Protein AF-A0A064CJU1-F1 (afdb_monomer)

pLDDT: mean 76.01, std 27.15, range [25.81, 98.88]

Secondary structure (DSSP, 8-state):
--------PPPP------------------------------------------------------------------------------PPPPPPPPPPPPHHHHHHHHHHHHHHHHHHHHHHHHHHHHHHHHHHHHHHHHTT-PPPPP-EEE-GGGGGS-----SS-HHHHHHHHHHHHHHS-PPPHHHHHHHHHHSBPSS-TTSBS---TTSS----HHHHHHHHHHHH-EEEEEE---GGGHHHHHHHHHHHHHHT-EEEEEE-HHHHHHHHHHT---SSPPSS--EEEEEEEEETTTTEEEEE-TTSTT-TTEEEEHHHHHHHHGGGTT-EEEEEEHHHHHHHH--

Structure (mmCIF, N/CA/C/O backbone):
data_AF-A0A064CJU1-F1
#
_entry.id   AF-A0A064CJU1-F1
#
loop_
_atom_site.group_PDB
_atom_site.id
_atom_site.type_symbol
_atom_site.label_atom_id
_atom_site.label_alt_id
_atom_site.label_comp_id
_atom_site.label_asym_id
_atom_site.label_entity_id
_atom_site.label_seq_id
_atom_site.pdbx_PDB_ins_code
_atom_site.Cartn_x
_atom_site.Cartn_y
_atom_site.Cartn_z
_atom_site.occupancy
_atom_site.B_iso_or_equiv
_atom_site.auth_seq_id
_atom_site.auth_comp_id
_atom_site.auth_asym_id
_atom_site.auth_atom_id
_atom_site.pdbx_PDB_model_num
ATOM 1 N N . MET A 1 1 ? -39.290 26.335 61.544 1.00 42.12 1 MET A N 1
ATOM 2 C CA . MET A 1 1 ? -39.897 26.321 60.198 1.00 42.12 1 MET A CA 1
ATOM 3 C C . MET A 1 1 ? -39.646 27.673 59.553 1.00 42.12 1 MET A C 1
ATOM 5 O O . MET A 1 1 ? -40.197 28.658 60.017 1.00 42.12 1 MET A O 1
ATOM 9 N N . ALA A 1 2 ? -38.750 27.718 58.570 1.00 34.41 2 ALA A N 1
ATOM 10 C CA . ALA A 1 2 ? -38.480 28.846 57.679 1.00 34.41 2 ALA A CA 1
ATOM 11 C C . ALA A 1 2 ? -37.725 28.303 56.449 1.00 34.41 2 ALA A C 1
ATOM 13 O O . ALA A 1 2 ? -37.188 27.199 56.491 1.00 34.41 2 ALA A O 1
ATOM 14 N N . ALA A 1 3 ? -37.782 29.057 55.359 1.00 38.78 3 ALA A N 1
ATOM 15 C CA . ALA A 1 3 ? -37.794 28.605 53.975 1.00 38.78 3 ALA A CA 1
ATOM 16 C C . ALA A 1 3 ? -36.432 28.356 53.280 1.00 38.78 3 ALA A C 1
ATOM 18 O O . ALA A 1 3 ? -35.370 28.689 53.794 1.00 38.78 3 ALA A O 1
ATOM 19 N N . ALA A 1 4 ? -36.579 27.907 52.022 1.00 38.16 4 ALA A N 1
ATOM 20 C CA . ALA A 1 4 ? -35.798 28.236 50.819 1.00 38.16 4 ALA A CA 1
ATOM 21 C C . ALA A 1 4 ? -34.682 27.280 50.353 1.00 38.16 4 ALA A C 1
ATOM 23 O O . ALA A 1 4 ? -33.703 27.043 51.052 1.00 38.16 4 ALA A O 1
ATOM 24 N N . ARG A 1 5 ? -34.806 26.852 49.082 1.00 35.69 5 ARG A N 1
ATOM 25 C CA . ARG A 1 5 ? -33.773 26.874 48.016 1.00 35.69 5 ARG A CA 1
ATOM 26 C C . ARG A 1 5 ? -34.448 26.540 46.671 1.00 35.69 5 ARG A C 1
ATOM 28 O O . ARG A 1 5 ? -35.077 25.501 46.550 1.00 35.69 5 ARG A O 1
ATOM 35 N N . VAL A 1 6 ? -34.675 27.551 45.829 1.00 39.34 6 VAL A N 1
ATOM 36 C CA . VAL A 1 6 ? -33.860 28.007 44.675 1.00 39.34 6 VAL A CA 1
ATOM 37 C C . VAL A 1 6 ? -34.010 27.100 43.446 1.00 39.34 6 VAL A C 1
ATOM 39 O O . VAL A 1 6 ? -33.527 25.976 43.399 1.00 39.34 6 VAL A O 1
ATOM 42 N N . VAL A 1 7 ? -34.707 27.673 42.463 1.00 39.81 7 VAL A N 1
ATOM 43 C CA . VAL A 1 7 ? -35.003 27.196 41.109 1.00 39.81 7 VAL A CA 1
ATOM 44 C C . VAL A 1 7 ? -33.812 27.498 40.195 1.00 39.81 7 VAL A C 1
ATOM 46 O O . VAL A 1 7 ? -33.308 28.619 40.207 1.00 39.81 7 VAL A O 1
ATOM 49 N N . GLY A 1 8 ? -33.390 26.524 39.385 1.00 36.88 8 GLY A N 1
ATOM 50 C CA . GLY A 1 8 ? -32.429 26.704 38.293 1.00 36.88 8 GLY A CA 1
ATOM 51 C C . GLY A 1 8 ? -33.087 26.391 36.950 1.00 36.88 8 GLY A C 1
ATOM 52 O O . GLY A 1 8 ? -33.511 25.262 36.719 1.00 36.88 8 GLY A O 1
ATOM 53 N N . GLN A 1 9 ? -33.203 27.410 36.097 1.00 34.28 9 GLN A N 1
ATOM 54 C CA . GLN A 1 9 ? -33.734 27.346 34.734 1.00 34.28 9 GLN A CA 1
ATOM 55 C C . GLN A 1 9 ? -32.812 26.531 33.812 1.00 34.28 9 GLN A C 1
ATOM 57 O O . GLN A 1 9 ? -31.608 26.775 33.768 1.00 34.28 9 GLN A O 1
ATOM 62 N N . LEU A 1 10 ? -33.389 25.624 33.021 1.00 36.16 10 LEU A N 1
ATOM 63 C CA . LEU A 1 10 ? -32.740 25.019 31.857 1.00 36.16 10 LEU A CA 1
ATOM 64 C C . LEU A 1 10 ? -33.207 25.758 30.601 1.00 36.16 10 LEU A C 1
ATOM 66 O O . LEU A 1 10 ? -34.399 25.797 30.298 1.00 36.16 10 LEU A O 1
ATOM 70 N N . GLY A 1 11 ? -32.251 26.373 29.904 1.00 32.28 11 GLY A N 1
ATOM 71 C CA . GLY A 1 11 ? -32.459 27.033 28.622 1.00 32.28 11 GLY A CA 1
ATOM 72 C C . GLY A 1 11 ? -32.736 26.021 27.512 1.00 32.28 11 GLY A C 1
ATOM 73 O O . GLY A 1 11 ? -31.986 25.069 27.307 1.00 32.28 11 GLY A O 1
ATOM 74 N N . THR A 1 12 ? -33.825 26.251 26.792 1.00 35.62 12 THR A N 1
ATOM 75 C CA . THR A 1 12 ? -34.213 25.583 25.553 1.00 35.62 12 THR A CA 1
ATOM 76 C C . THR A 1 12 ? -33.331 26.060 24.395 1.00 35.62 12 THR A C 1
ATOM 78 O O . THR A 1 12 ? -33.352 27.235 24.037 1.00 35.62 12 THR A O 1
ATOM 81 N N . LEU A 1 13 ? -32.587 25.144 23.768 1.00 34.88 13 LEU A N 1
ATOM 82 C CA . LEU A 1 13 ? -31.958 25.354 22.460 1.00 34.88 13 LEU A CA 1
ATOM 83 C C . LEU A 1 13 ? -32.728 24.542 21.415 1.00 34.88 13 LEU A C 1
ATOM 85 O O . LEU A 1 13 ? -32.715 23.313 21.423 1.00 34.88 13 LEU A O 1
ATOM 89 N N . ALA A 1 14 ? -33.439 25.255 20.542 1.00 32.53 14 ALA A N 1
ATOM 90 C CA . ALA A 1 14 ? -34.160 24.705 19.406 1.00 32.53 14 ALA A CA 1
ATOM 91 C C . ALA A 1 14 ? -33.189 24.432 18.245 1.00 32.53 14 ALA A C 1
ATOM 93 O O . ALA A 1 14 ? -32.515 25.346 17.775 1.00 32.53 14 ALA A O 1
ATOM 94 N N . PHE A 1 15 ? -33.148 23.192 17.752 1.00 32.31 15 PHE A N 1
ATOM 95 C CA . PHE A 1 15 ? -32.537 22.859 16.464 1.00 32.31 15 PHE A CA 1
ATOM 96 C C . PHE A 1 15 ? -33.632 22.801 15.395 1.00 32.31 15 PHE A C 1
ATOM 98 O O . PHE A 1 15 ? -34.511 21.942 15.433 1.00 32.31 15 PHE A O 1
ATOM 105 N N . GLY A 1 16 ? -33.586 23.743 14.452 1.00 32.31 16 GLY A N 1
ATOM 106 C CA . GLY A 1 16 ? -34.436 23.750 13.266 1.00 32.31 16 GLY A CA 1
ATOM 107 C C . GLY A 1 16 ? -33.994 22.675 12.274 1.00 32.31 16 GLY A C 1
ATOM 108 O O . GLY A 1 16 ? -32.859 22.682 11.802 1.00 32.31 16 GLY A O 1
ATOM 109 N N . VAL A 1 17 ? -34.902 21.756 11.952 1.00 34.59 17 VAL A N 1
ATOM 110 C CA . VAL A 1 17 ? -34.744 20.768 10.881 1.00 34.59 17 VAL A CA 1
ATOM 111 C C . VAL A 1 17 ? -35.183 21.421 9.570 1.00 34.59 17 VAL A C 1
ATOM 113 O O . VAL A 1 17 ? -36.373 21.599 9.324 1.00 34.59 17 VAL A O 1
ATOM 116 N N . GLY A 1 18 ? -34.219 21.803 8.733 1.00 28.33 18 GLY A N 1
ATOM 117 C CA . GLY A 1 18 ? -34.464 22.232 7.357 1.00 28.33 18 GLY A CA 1
ATOM 118 C C . GLY A 1 18 ? -34.428 21.034 6.413 1.00 28.33 18 GLY A C 1
ATOM 119 O O . GLY A 1 18 ? -33.353 20.564 6.049 1.00 28.33 18 GLY A O 1
ATOM 120 N N . VAL A 1 19 ? -35.602 20.536 6.025 1.00 37.38 19 VAL A N 1
ATOM 121 C CA . VAL A 1 19 ? -35.766 19.537 4.961 1.00 37.38 19 VAL A CA 1
ATOM 122 C C . VAL A 1 19 ? -35.696 20.262 3.615 1.00 37.38 19 VAL A C 1
ATOM 124 O O . VAL A 1 19 ? -36.599 21.018 3.269 1.00 37.38 19 VAL A O 1
ATOM 127 N N . GLY A 1 20 ? -34.614 20.047 2.866 1.00 30.47 20 GLY A N 1
ATOM 128 C CA . GLY A 1 20 ? -34.431 20.545 1.502 1.00 30.47 20 GLY A CA 1
ATOM 129 C C . GLY A 1 20 ? -34.531 19.407 0.493 1.00 30.47 20 GLY A C 1
ATOM 130 O O . GLY A 1 20 ? -33.559 18.705 0.237 1.00 30.47 20 GLY A O 1
ATOM 131 N N . PHE A 1 21 ? -35.731 19.228 -0.042 1.00 29.61 21 PHE A N 1
ATOM 132 C CA . PHE A 1 21 ? -36.094 18.333 -1.135 1.00 29.61 21 PHE A CA 1
ATOM 133 C C . PHE A 1 21 ? -35.768 19.019 -2.471 1.00 29.61 21 PHE A C 1
ATOM 135 O O . PHE A 1 21 ? -36.258 20.121 -2.699 1.00 29.61 21 PHE A O 1
ATOM 142 N N . LEU A 1 22 ? -34.992 18.394 -3.362 1.00 32.44 22 LEU A N 1
ATOM 143 C CA . LEU A 1 22 ? -34.945 18.775 -4.780 1.00 32.44 22 LEU A CA 1
ATOM 144 C C . LEU A 1 22 ? -34.811 17.531 -5.665 1.00 32.44 22 LEU A C 1
ATOM 146 O O . LEU A 1 22 ? -33.924 16.697 -5.492 1.00 32.44 22 LEU A O 1
ATOM 150 N N . ILE A 1 23 ? -35.764 17.429 -6.587 1.00 32.88 23 ILE A N 1
ATOM 151 C CA . ILE A 1 23 ? -36.012 16.346 -7.532 1.00 32.88 23 ILE A CA 1
ATOM 152 C C . ILE A 1 23 ? -35.451 16.727 -8.913 1.00 32.88 23 ILE A C 1
ATOM 154 O O . ILE A 1 23 ? -35.765 17.790 -9.432 1.00 32.88 23 ILE A O 1
ATOM 158 N N . ALA A 1 24 ? -34.694 15.777 -9.470 1.00 30.78 24 ALA A N 1
ATOM 159 C CA . ALA A 1 24 ? -34.648 15.277 -10.853 1.00 30.78 24 ALA A CA 1
ATOM 160 C C . ALA A 1 24 ? -34.174 16.098 -12.078 1.00 30.78 24 ALA A C 1
ATOM 162 O O . ALA A 1 24 ? -34.498 17.259 -12.284 1.00 30.78 24 ALA A O 1
ATOM 163 N N . MET A 1 25 ? -33.589 15.279 -12.975 1.00 32.22 25 MET A N 1
ATOM 164 C CA . MET A 1 25 ? -33.695 15.240 -14.445 1.00 32.22 25 MET A CA 1
ATOM 165 C C . MET A 1 25 ? -32.836 16.183 -15.298 1.00 32.22 25 MET A C 1
ATOM 167 O O . MET A 1 25 ? -32.867 17.396 -15.149 1.00 32.22 25 MET A O 1
ATOM 171 N N . GLY A 1 26 ? -32.178 15.595 -16.310 1.00 29.12 26 GLY A N 1
ATOM 172 C CA . GLY A 1 26 ? -31.779 16.325 -17.519 1.00 29.12 26 GLY A CA 1
ATOM 173 C C . GLY A 1 26 ? -30.631 15.719 -18.326 1.00 29.12 26 GLY A C 1
ATOM 174 O O . GLY A 1 26 ? -29.477 15.846 -17.952 1.00 29.12 26 GLY A O 1
ATOM 175 N N . CYS A 1 27 ? -30.979 15.085 -19.441 1.00 31.64 27 CYS A N 1
ATOM 176 C CA . CYS A 1 27 ? -30.170 14.431 -20.471 1.00 31.64 27 CYS A CA 1
ATOM 177 C C . CYS A 1 27 ? -29.006 15.232 -21.105 1.00 31.64 27 CYS A C 1
ATOM 179 O O . CYS A 1 27 ? -29.126 16.429 -21.324 1.00 31.64 27 CYS A O 1
ATOM 181 N N . GLY A 1 28 ? -28.000 14.485 -21.589 1.00 30.05 28 GLY A N 1
ATOM 182 C CA . GLY A 1 28 ? -27.560 14.498 -22.997 1.00 30.05 28 GLY A CA 1
ATOM 183 C C . GLY A 1 28 ? -26.628 15.617 -23.482 1.00 30.05 28 GLY A C 1
ATOM 184 O O . GLY A 1 28 ? -26.984 16.787 -23.475 1.00 30.05 28 GLY A O 1
ATOM 185 N N . GLY A 1 29 ? -25.479 15.230 -24.049 1.00 31.50 29 GLY A N 1
ATOM 186 C CA . GLY A 1 29 ? -24.673 16.122 -24.886 1.00 31.50 29 GLY A CA 1
ATOM 187 C C . GLY A 1 29 ? -23.241 15.647 -25.102 1.00 31.50 29 GLY A C 1
ATOM 188 O O . GLY A 1 29 ? -22.340 16.037 -24.371 1.00 31.50 29 GLY A O 1
ATOM 189 N N . ALA A 1 30 ? -23.034 14.818 -26.124 1.00 33.59 30 ALA A N 1
ATOM 190 C CA . ALA A 1 30 ? -21.721 14.576 -26.708 1.00 33.59 30 ALA A CA 1
ATOM 191 C C . ALA A 1 30 ? -21.273 15.809 -27.510 1.00 33.59 30 ALA A C 1
ATOM 193 O O . ALA A 1 30 ? -22.053 16.326 -28.308 1.00 33.59 30 ALA A O 1
ATOM 194 N N . VAL A 1 31 ? -20.012 16.218 -27.365 1.00 40.03 31 VAL A N 1
ATOM 195 C CA . VAL A 1 31 ? -19.291 17.018 -28.365 1.00 40.03 31 VAL A CA 1
ATOM 196 C C . VAL A 1 31 ? -17.852 16.518 -28.463 1.00 40.03 31 VAL A C 1
ATOM 198 O O . VAL A 1 31 ? -17.138 16.404 -27.471 1.00 40.03 31 VAL A O 1
ATOM 201 N N . ALA A 1 32 ? -17.470 16.168 -29.685 1.00 32.91 32 ALA A N 1
ATOM 202 C CA . ALA A 1 32 ? -16.115 15.855 -30.108 1.00 32.91 32 ALA A CA 1
ATOM 203 C C . ALA A 1 32 ? -15.450 17.100 -30.731 1.00 32.91 32 ALA A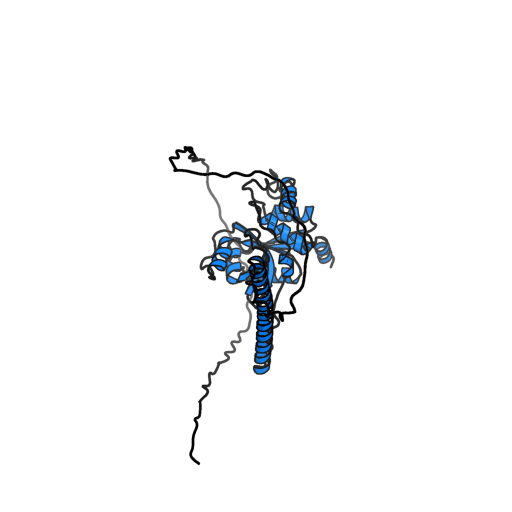 C 1
ATOM 205 O O . ALA A 1 32 ? -16.130 18.087 -31.012 1.00 32.91 32 ALA A O 1
ATOM 206 N N . SER A 1 33 ? -14.158 16.955 -31.063 1.00 36.88 33 SER A N 1
ATOM 207 C CA . SER A 1 33 ? -13.277 17.851 -31.849 1.00 36.88 33 SER A CA 1
ATOM 208 C C . SER A 1 33 ? -12.592 18.969 -31.040 1.00 36.88 33 SER A C 1
ATOM 210 O O . SER A 1 33 ? -13.213 19.578 -30.184 1.00 36.88 33 SER A O 1
ATOM 212 N N . ALA A 1 34 ? -11.313 19.312 -31.220 1.00 33.47 34 ALA A N 1
ATOM 213 C CA . ALA A 1 34 ? -10.225 18.792 -32.048 1.00 33.47 34 ALA A CA 1
ATOM 214 C C . ALA A 1 34 ? -8.879 19.292 -31.474 1.00 33.47 34 ALA A C 1
ATOM 216 O O . ALA A 1 34 ? -8.823 20.333 -30.823 1.00 33.47 34 ALA A O 1
ATOM 217 N N . SER A 1 35 ? -7.798 18.566 -31.770 1.00 36.53 35 SER A N 1
ATOM 218 C CA . SER A 1 35 ? -6.417 19.074 -31.742 1.00 36.53 35 SER A CA 1
ATOM 219 C C . SER A 1 35 ? -6.139 19.881 -33.022 1.00 36.53 35 SER A C 1
ATOM 221 O O . SER A 1 35 ? -6.801 19.652 -34.039 1.00 36.53 35 SER A O 1
ATOM 223 N N . PRO A 1 36 ? -5.194 20.831 -32.991 1.00 50.03 36 PRO A N 1
ATOM 224 C CA . PRO A 1 36 ? -3.883 20.608 -33.625 1.00 50.03 36 PRO A CA 1
ATOM 225 C C . PRO A 1 36 ? -2.749 21.172 -32.735 1.00 50.03 36 PRO A C 1
ATOM 227 O O . PRO A 1 36 ? -2.993 22.024 -31.892 1.00 50.03 36 PRO A O 1
ATOM 230 N N . GLY A 1 37 ? -1.476 20.790 -32.792 1.00 32.00 37 GLY A N 1
ATOM 231 C CA . GLY A 1 37 ? -0.684 20.091 -33.792 1.00 32.00 37 GLY A CA 1
ATOM 232 C C . GLY A 1 37 ? 0.645 20.853 -33.925 1.00 32.00 37 GLY A C 1
ATOM 233 O O . GLY A 1 37 ? 0.603 22.010 -34.319 1.00 32.00 37 GLY A O 1
ATOM 234 N N . GLY A 1 38 ? 1.785 20.204 -33.626 1.00 32.38 38 GLY A N 1
ATOM 235 C CA . GLY A 1 38 ? 3.156 20.611 -34.015 1.00 32.38 38 GLY A CA 1
ATOM 236 C C . GLY A 1 38 ? 3.728 21.874 -33.338 1.00 32.38 38 GLY A C 1
ATOM 237 O O . GLY A 1 38 ? 2.992 22.765 -32.960 1.00 32.38 38 GLY A O 1
ATOM 238 N N . THR A 1 39 ? 5.031 22.069 -33.130 1.00 36.41 39 THR A N 1
ATOM 239 C CA . THR A 1 39 ? 6.253 21.428 -33.638 1.00 36.41 39 THR A CA 1
ATOM 240 C C . THR A 1 39 ? 7.453 21.921 -32.812 1.00 36.41 39 THR A C 1
ATOM 242 O O . THR A 1 39 ? 7.476 23.092 -32.444 1.00 36.41 39 THR A O 1
ATOM 245 N N . GLY A 1 40 ? 8.502 21.098 -32.686 1.00 29.58 40 GLY A N 1
ATOM 246 C CA . GLY A 1 40 ? 9.878 21.583 -32.876 1.00 29.58 40 GLY A CA 1
ATOM 247 C C . GLY A 1 40 ? 10.854 21.510 -31.693 1.00 29.58 40 GLY A C 1
ATOM 248 O O . GLY A 1 40 ? 10.814 22.375 -30.834 1.00 29.58 40 GLY A O 1
ATOM 249 N N . HIS A 1 41 ? 11.774 20.531 -31.784 1.00 38.53 41 HIS A N 1
ATOM 250 C CA . HIS A 1 41 ? 13.252 20.637 -31.668 1.00 38.53 41 HIS A CA 1
ATOM 251 C C . HIS A 1 41 ? 13.886 21.219 -30.382 1.00 38.53 41 HIS A C 1
ATOM 253 O O . HIS A 1 41 ? 13.417 22.203 -29.844 1.00 38.53 41 HIS A O 1
ATOM 259 N N . SER A 1 42 ? 15.048 20.810 -29.865 1.00 35.09 42 SER A N 1
ATOM 260 C CA . SER A 1 42 ? 16.024 19.728 -30.068 1.00 35.09 42 SER A CA 1
ATOM 261 C C . SER A 1 42 ? 17.094 19.908 -28.967 1.00 35.09 42 SER A C 1
ATOM 263 O O . SER A 1 42 ? 17.451 21.039 -28.674 1.00 35.09 42 SER A O 1
ATOM 265 N N . ALA A 1 43 ? 17.629 18.793 -28.459 1.00 30.30 43 ALA A N 1
ATOM 266 C CA . ALA A 1 43 ? 19.029 18.516 -28.078 1.00 30.30 43 ALA A CA 1
ATOM 267 C C . ALA A 1 43 ? 19.864 19.410 -27.112 1.00 30.30 43 ALA A C 1
ATOM 269 O O . ALA A 1 43 ? 19.896 20.630 -27.193 1.00 30.30 43 ALA A O 1
ATOM 270 N N . ALA A 1 44 ? 20.730 18.680 -26.382 1.00 31.69 44 ALA A N 1
ATOM 271 C CA . ALA A 1 44 ? 21.954 19.070 -25.656 1.00 31.69 44 ALA A CA 1
ATOM 272 C C . ALA A 1 44 ? 21.754 19.738 -24.276 1.00 31.69 44 ALA A C 1
ATOM 274 O O . ALA A 1 44 ? 20.894 20.582 -24.105 1.00 31.69 44 ALA A O 1
ATOM 275 N N . GLY A 1 45 ? 22.509 19.422 -23.223 1.00 27.95 45 GLY A N 1
ATOM 276 C CA . GLY A 1 45 ? 23.691 18.581 -23.077 1.00 27.95 45 GLY A CA 1
ATOM 277 C C . GLY A 1 45 ? 24.127 18.518 -21.603 1.00 27.95 45 GLY A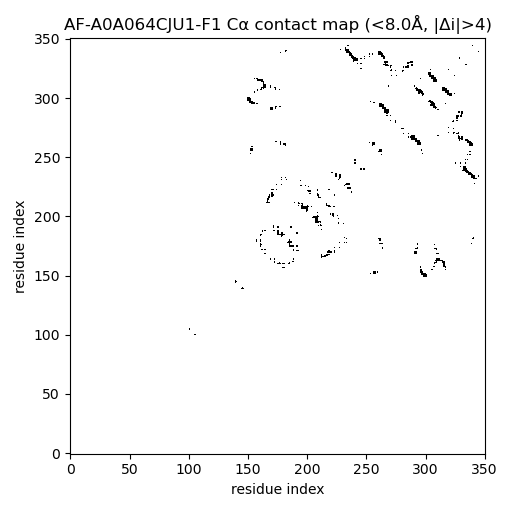 C 1
ATOM 278 O O . GLY A 1 45 ? 23.618 19.243 -20.752 1.00 27.95 45 GLY A O 1
ATOM 279 N N . SER A 1 46 ? 25.052 17.604 -21.330 1.00 34.22 46 SER A N 1
ATOM 280 C CA . SER A 1 46 ? 25.669 17.275 -20.042 1.00 34.22 46 SER A CA 1
ATOM 281 C C . SER A 1 46 ? 26.323 18.437 -19.281 1.00 34.22 46 SER A C 1
ATOM 283 O O . SER A 1 46 ? 26.982 19.271 -19.892 1.00 34.22 46 SER A O 1
ATOM 285 N N . ALA A 1 47 ? 26.298 18.356 -17.945 1.00 33.69 47 ALA A N 1
ATOM 286 C CA . ALA A 1 47 ? 27.403 18.668 -17.014 1.00 33.69 47 ALA A CA 1
ATOM 287 C C . ALA A 1 47 ? 26.936 18.252 -15.601 1.00 33.69 47 ALA A C 1
ATOM 289 O O . ALA A 1 47 ? 25.990 18.818 -15.074 1.00 33.69 47 ALA A O 1
ATOM 290 N N . ASN A 1 48 ? 27.360 17.130 -15.017 1.00 33.06 48 ASN A N 1
ATOM 291 C CA . ASN A 1 48 ? 28.643 16.877 -14.353 1.00 33.06 48 ASN A CA 1
ATOM 292 C C . ASN A 1 48 ? 29.201 18.076 -13.566 1.00 33.06 48 ASN A C 1
ATOM 294 O O . ASN A 1 48 ? 29.750 19.009 -14.144 1.00 33.06 48 ASN A O 1
ATOM 298 N N . SER A 1 49 ? 29.121 18.012 -12.236 1.00 33.09 49 SER A N 1
ATOM 299 C CA . SER A 1 49 ? 29.966 18.782 -11.316 1.00 33.09 49 SER A CA 1
ATOM 300 C C . SER A 1 49 ? 30.129 18.003 -10.013 1.00 33.09 49 SER A C 1
ATOM 302 O O . SER A 1 49 ? 29.373 18.130 -9.058 1.00 33.09 49 SER A O 1
ATOM 304 N N . SER A 1 50 ? 31.137 17.143 -10.034 1.00 33.59 50 SER A N 1
ATOM 305 C CA . SER A 1 50 ? 31.855 16.599 -8.890 1.00 33.59 50 SER A CA 1
ATOM 306 C C . SER A 1 50 ? 32.618 17.702 -8.152 1.00 33.59 50 SER A C 1
ATOM 308 O O . SER A 1 50 ? 33.344 18.454 -8.800 1.00 33.59 50 SER A O 1
ATOM 310 N N . HIS A 1 51 ? 32.584 17.714 -6.818 1.00 32.84 51 HIS A N 1
ATOM 311 C CA . HIS A 1 51 ? 33.698 18.229 -6.017 1.00 32.84 51 HIS A CA 1
ATOM 312 C C . HIS A 1 51 ? 33.947 17.363 -4.770 1.00 32.84 51 HIS A C 1
ATOM 314 O O . HIS A 1 51 ? 33.034 16.688 -4.298 1.00 32.84 51 HIS A O 1
ATOM 320 N N . PRO A 1 52 ? 35.209 17.299 -4.306 1.00 38.50 52 PRO A N 1
ATOM 321 C CA . PRO A 1 52 ? 35.784 16.099 -3.719 1.00 38.50 52 PRO A CA 1
ATOM 322 C C . PRO A 1 52 ? 35.924 16.158 -2.194 1.00 38.50 52 PRO A C 1
ATOM 324 O O . PRO A 1 52 ? 36.022 17.222 -1.586 1.00 38.50 52 PRO A O 1
ATOM 327 N N . ALA A 1 53 ? 36.030 14.970 -1.602 1.00 35.56 53 ALA A N 1
ATOM 328 C CA . ALA A 1 53 ? 36.549 14.740 -0.261 1.00 35.56 53 ALA A CA 1
ATOM 329 C C . ALA A 1 53 ? 38.078 14.894 -0.217 1.00 35.56 53 ALA A C 1
ATOM 331 O O . ALA A 1 53 ? 38.761 14.525 -1.176 1.00 35.56 53 ALA A O 1
ATOM 332 N N . SER A 1 54 ? 38.623 15.343 0.921 1.00 34.50 54 SER A N 1
ATOM 333 C CA . SER A 1 54 ? 39.997 15.032 1.351 1.00 34.50 54 SER A CA 1
ATOM 334 C C . SER A 1 54 ? 40.291 15.445 2.809 1.00 34.50 54 SER A C 1
ATOM 336 O O . SER A 1 54 ? 39.524 16.218 3.378 1.00 34.50 54 SER A O 1
ATOM 338 N N . PRO A 1 55 ? 41.341 14.874 3.443 1.00 51.59 55 PRO A N 1
ATOM 339 C CA . PRO A 1 55 ? 41.241 14.234 4.760 1.00 51.59 55 PRO A CA 1
ATOM 340 C C . PRO A 1 55 ? 42.266 14.760 5.794 1.00 51.59 55 PRO A C 1
ATOM 342 O O . PRO A 1 55 ? 43.063 15.645 5.502 1.00 51.59 55 PRO A O 1
ATOM 345 N N . GLY A 1 56 ? 42.334 14.128 6.974 1.00 28.48 56 GLY A N 1
ATOM 346 C CA . GLY A 1 56 ? 43.523 14.165 7.849 1.00 28.48 56 GLY A CA 1
ATOM 347 C C . GLY A 1 56 ? 43.170 14.065 9.334 1.00 28.48 56 GLY A C 1
ATOM 348 O O . GLY A 1 56 ? 42.627 14.996 9.903 1.00 28.48 56 GLY A O 1
ATOM 349 N N . ARG A 1 57 ? 43.260 12.874 9.935 1.00 31.48 57 ARG A N 1
ATOM 350 C CA . ARG A 1 57 ? 44.422 12.309 10.658 1.00 31.48 57 ARG A CA 1
ATOM 351 C C . ARG A 1 57 ? 44.661 12.888 12.061 1.00 31.48 57 ARG A C 1
ATOM 353 O O . ARG A 1 57 ? 45.020 14.041 12.248 1.00 31.48 57 ARG A O 1
ATOM 360 N N . SER A 1 58 ? 44.532 11.966 13.007 1.00 36.25 58 SER A N 1
ATOM 361 C CA . SER A 1 58 ? 44.907 11.970 14.416 1.00 36.25 58 SER A CA 1
ATOM 362 C C . SER A 1 58 ? 46.360 12.380 14.677 1.00 36.25 58 SER A C 1
ATOM 364 O O . SER A 1 58 ? 47.234 11.995 13.908 1.00 36.25 58 SER A O 1
ATOM 366 N N . HIS A 1 59 ? 46.631 12.996 15.834 1.00 32.22 59 HIS A N 1
ATOM 367 C CA . HIS A 1 59 ? 47.777 12.635 16.676 1.00 32.22 59 HIS A CA 1
ATOM 368 C C . HIS A 1 59 ? 47.588 13.076 18.137 1.00 32.22 59 HIS A C 1
ATOM 370 O O . HIS A 1 59 ? 47.087 14.150 18.449 1.00 32.22 59 HIS A O 1
ATOM 376 N N . VAL A 1 60 ? 48.004 12.161 19.005 1.00 31.47 60 VAL A N 1
ATOM 377 C CA . VAL A 1 60 ? 48.065 12.166 20.469 1.00 31.47 60 VAL A CA 1
ATOM 378 C C . VAL A 1 60 ? 49.177 13.089 20.982 1.00 31.47 60 VAL A C 1
ATOM 380 O O . VAL A 1 60 ? 50.239 13.128 20.370 1.00 31.47 60 VAL A O 1
ATOM 383 N N . THR A 1 61 ? 49.006 13.712 22.156 1.00 29.20 61 THR A N 1
ATOM 384 C CA . THR A 1 61 ? 50.052 13.799 23.202 1.00 29.20 61 THR A CA 1
ATOM 385 C C . THR A 1 61 ? 49.407 13.985 24.580 1.00 29.20 61 THR A C 1
ATOM 387 O O . THR A 1 61 ? 48.612 14.890 24.806 1.00 29.20 61 THR A O 1
ATOM 390 N N . VAL A 1 62 ? 49.772 13.068 25.475 1.00 32.91 62 VAL A N 1
ATOM 391 C CA . VAL A 1 62 ? 49.494 12.985 26.915 1.00 32.91 62 VAL A CA 1
ATOM 392 C C . VAL A 1 62 ? 50.605 13.704 27.686 1.00 32.91 62 VAL A C 1
ATOM 394 O O . VAL A 1 62 ? 51.755 13.616 27.273 1.00 32.91 62 VAL A O 1
ATOM 397 N N . LEU A 1 63 ? 50.290 14.314 28.833 1.00 25.81 63 LEU A N 1
ATOM 398 C CA . LEU A 1 63 ? 51.182 14.516 29.993 1.00 25.81 63 LEU A CA 1
ATOM 399 C C . LEU A 1 63 ? 50.298 15.015 31.160 1.00 25.81 63 LEU A C 1
ATOM 401 O O . LEU A 1 63 ? 49.435 15.849 30.931 1.00 25.81 63 LEU A O 1
ATOM 405 N N . ASN A 1 64 ? 50.424 14.653 32.433 1.00 29.59 64 ASN A N 1
ATOM 406 C CA . ASN A 1 64 ? 51.082 13.568 33.147 1.00 29.59 64 ASN A CA 1
ATOM 407 C C . ASN A 1 64 ? 50.490 13.593 34.575 1.00 29.59 64 ASN A C 1
ATOM 409 O O . ASN A 1 64 ? 50.198 14.656 35.118 1.00 29.59 64 ASN A O 1
ATOM 413 N N . THR A 1 65 ? 50.346 12.414 35.172 1.00 39.31 65 THR A N 1
ATOM 414 C CA . THR A 1 65 ? 50.031 12.129 36.588 1.00 39.31 65 THR A CA 1
ATOM 415 C C . THR A 1 65 ? 51.065 12.681 37.586 1.00 39.31 65 THR A C 1
ATOM 417 O O . THR A 1 65 ? 52.175 13.034 37.185 1.00 39.31 65 THR A O 1
ATOM 420 N N . PRO A 1 66 ? 50.784 12.610 38.903 1.00 38.12 66 PRO A N 1
ATOM 421 C CA . PRO A 1 66 ? 51.434 11.554 39.713 1.00 38.12 66 PRO A CA 1
ATOM 422 C C . PRO A 1 66 ? 50.417 10.737 40.559 1.00 38.12 66 PRO A C 1
ATOM 424 O O . PRO A 1 66 ? 49.483 11.319 41.095 1.00 38.12 66 PRO A O 1
ATOM 427 N N . LYS A 1 67 ? 50.433 9.385 40.589 1.00 30.39 67 LYS A N 1
ATOM 428 C CA . LYS A 1 67 ? 51.443 8.438 41.156 1.00 30.39 67 LYS A CA 1
ATOM 429 C C . LYS A 1 67 ? 51.192 8.221 42.672 1.00 30.39 67 LYS A C 1
ATOM 431 O O . LYS A 1 67 ? 51.116 9.215 43.375 1.00 30.39 67 LYS A O 1
ATOM 436 N N . THR A 1 68 ? 51.065 7.032 43.291 1.00 28.72 68 THR A N 1
ATOM 437 C CA . THR A 1 68 ? 51.158 5.568 42.981 1.00 28.72 68 THR A CA 1
ATOM 438 C C . THR A 1 68 ? 50.587 4.802 44.204 1.00 28.72 68 THR A C 1
ATOM 440 O O . THR A 1 68 ? 50.629 5.362 45.294 1.00 28.72 68 THR A O 1
ATOM 443 N N . ALA A 1 69 ? 49.912 3.643 44.084 1.00 30.48 69 ALA A N 1
ATOM 444 C CA . ALA A 1 69 ? 50.411 2.236 44.037 1.00 30.48 69 ALA A CA 1
ATOM 445 C C . ALA A 1 69 ? 51.194 1.786 45.303 1.00 30.48 69 ALA A C 1
ATOM 447 O O . ALA A 1 69 ? 51.907 2.597 45.872 1.00 30.48 69 ALA A O 1
ATOM 448 N N . ALA A 1 70 ? 51.171 0.545 45.810 1.00 30.06 70 ALA A N 1
ATOM 449 C CA . ALA A 1 70 ? 50.787 -0.786 45.311 1.00 30.06 70 ALA A CA 1
ATOM 450 C C . ALA A 1 70 ? 50.553 -1.716 46.543 1.00 30.06 70 ALA A C 1
ATOM 452 O O . ALA A 1 70 ? 51.139 -1.478 47.593 1.00 30.06 70 ALA A O 1
ATOM 453 N N . ALA A 1 71 ? 49.558 -2.610 46.564 1.00 32.19 71 ALA A N 1
ATOM 454 C CA . ALA A 1 71 ? 49.609 -4.053 46.251 1.00 32.19 71 ALA A CA 1
ATOM 455 C C . ALA A 1 71 ? 50.684 -4.901 46.969 1.00 32.19 71 ALA A C 1
ATOM 457 O O . ALA A 1 71 ? 51.870 -4.710 46.727 1.00 32.19 71 ALA A O 1
ATOM 458 N N . GLN A 1 72 ? 50.249 -5.942 47.699 1.00 29.80 72 GLN A N 1
ATOM 459 C CA . GLN A 1 72 ? 50.918 -7.254 47.714 1.00 29.80 72 GLN A CA 1
ATOM 460 C C . GLN A 1 72 ? 50.014 -8.368 48.284 1.00 29.80 72 GLN A C 1
ATOM 462 O O . GLN A 1 72 ? 49.494 -8.268 49.392 1.00 29.80 72 GLN A O 1
ATOM 467 N N . GLN A 1 73 ? 49.841 -9.438 47.502 1.00 32.09 73 GLN A N 1
ATOM 468 C CA . GLN A 1 73 ? 49.461 -10.780 47.961 1.00 32.09 73 GLN A CA 1
ATOM 469 C C . GLN A 1 73 ? 50.716 -11.522 48.450 1.00 32.09 73 GLN A C 1
ATOM 471 O O . GLN A 1 73 ? 51.769 -11.312 47.855 1.00 32.09 73 GLN A O 1
ATOM 476 N N . THR A 1 74 ? 50.573 -12.420 49.439 1.00 28.34 74 THR A N 1
ATOM 477 C CA . THR A 1 74 ? 50.946 -13.864 49.397 1.00 28.34 74 THR A CA 1
ATOM 478 C C . THR A 1 74 ? 50.817 -14.521 50.787 1.00 28.34 74 THR A C 1
ATOM 480 O O . THR A 1 74 ? 51.330 -13.975 51.755 1.00 28.34 74 THR A O 1
ATOM 483 N N . SER A 1 75 ? 50.121 -15.672 50.832 1.00 28.19 75 SER A N 1
ATOM 484 C CA . SER A 1 75 ? 50.410 -16.973 51.501 1.00 28.19 75 SER A CA 1
ATOM 485 C C . SER A 1 75 ? 51.208 -16.987 52.829 1.00 28.19 75 SER A C 1
ATOM 487 O O . SER A 1 75 ? 52.235 -16.340 52.920 1.00 28.19 75 SER A O 1
ATOM 489 N N . SER A 1 76 ? 50.969 -17.793 53.875 1.00 29.66 76 SER A N 1
ATOM 490 C CA . SER A 1 76 ? 50.177 -19.012 54.128 1.00 29.66 76 SER A CA 1
ATOM 491 C C . SER A 1 76 ? 50.477 -19.505 55.573 1.00 29.66 76 SER A C 1
ATOM 493 O O . SER A 1 76 ? 51.453 -19.054 56.163 1.00 29.66 76 SER A O 1
ATOM 495 N N . ILE A 1 77 ? 49.740 -20.531 56.039 1.00 28.61 77 ILE A N 1
ATOM 496 C CA . ILE A 1 77 ? 50.073 -21.521 57.104 1.00 28.61 77 ILE A CA 1
ATOM 497 C C . ILE A 1 77 ? 49.468 -21.305 58.514 1.00 28.61 77 ILE A C 1
ATOM 499 O O . ILE A 1 77 ? 49.896 -20.466 59.291 1.00 28.61 77 ILE A O 1
ATOM 503 N N . SER A 1 78 ? 48.511 -22.200 58.810 1.00 29.52 78 SER A N 1
ATOM 504 C CA . SER A 1 78 ? 48.348 -23.058 60.002 1.00 29.52 78 SER A CA 1
ATOM 505 C C . SER A 1 78 ? 48.533 -22.470 61.407 1.00 29.52 78 SER A C 1
ATOM 507 O O . SER A 1 78 ? 49.636 -22.124 61.811 1.00 29.52 78 SER A O 1
ATOM 509 N N . THR A 1 79 ? 47.483 -22.542 62.228 1.00 30.36 79 THR A N 1
ATOM 510 C CA . THR A 1 79 ? 47.386 -23.496 63.358 1.00 30.36 79 THR A CA 1
ATOM 511 C C . THR A 1 79 ? 46.094 -23.253 64.144 1.00 30.36 79 THR A C 1
ATOM 513 O O . THR A 1 79 ? 45.739 -22.127 64.478 1.00 30.36 79 THR A O 1
ATOM 516 N N . VAL A 1 80 ? 45.378 -24.337 64.433 1.00 37.44 80 VAL A N 1
ATOM 517 C CA . VAL A 1 80 ? 44.306 -24.385 65.436 1.00 37.44 80 VAL A CA 1
ATOM 518 C C . VAL A 1 80 ? 44.956 -24.642 66.797 1.00 37.44 80 VAL A C 1
ATOM 520 O O . VAL A 1 80 ? 45.858 -25.480 66.860 1.00 37.44 80 VAL A O 1
ATOM 523 N N . PRO A 1 81 ? 44.448 -24.061 67.894 1.00 36.03 81 PRO A N 1
ATOM 524 C CA . PRO A 1 81 ? 44.524 -24.712 69.185 1.00 36.03 81 PRO A CA 1
ATOM 525 C C . PRO A 1 81 ? 43.137 -25.146 69.668 1.00 36.03 81 PRO A C 1
ATOM 527 O O . PRO A 1 81 ? 42.180 -24.380 69.765 1.00 36.03 81 PRO A O 1
ATOM 530 N N . THR A 1 82 ? 43.084 -26.433 69.972 1.00 35.69 82 THR A N 1
ATOM 531 C CA . THR A 1 82 ? 42.124 -27.151 70.805 1.00 35.69 82 THR A CA 1
ATOM 532 C C . THR A 1 82 ? 42.069 -26.543 72.211 1.00 35.69 82 THR A C 1
ATOM 534 O O . THR A 1 82 ? 43.131 -26.295 72.782 1.00 35.69 82 THR A O 1
ATOM 537 N N . SER A 1 83 ? 40.876 -26.385 72.807 1.00 33.34 83 SER A N 1
ATOM 538 C CA . SER A 1 83 ? 40.496 -26.946 74.130 1.00 33.34 83 SER A CA 1
ATOM 539 C C . SER A 1 83 ? 39.212 -26.333 74.720 1.00 33.34 83 SER A C 1
ATOM 541 O O . SER A 1 83 ? 39.018 -25.124 74.721 1.00 33.34 83 SER A O 1
ATOM 543 N N . ALA A 1 84 ? 38.381 -27.248 75.228 1.00 30.38 84 ALA A N 1
ATOM 544 C CA . ALA A 1 84 ? 37.241 -27.185 76.157 1.00 30.38 84 ALA A CA 1
ATOM 545 C C . ALA A 1 84 ? 37.258 -26.029 77.202 1.00 30.38 84 ALA A C 1
ATOM 547 O O . ALA A 1 84 ? 38.325 -25.552 77.557 1.00 30.38 84 ALA A O 1
ATOM 548 N N . SER A 1 85 ? 36.170 -25.563 77.839 1.00 30.72 85 SER A N 1
ATOM 549 C CA . SER A 1 85 ? 34.928 -26.225 78.266 1.00 30.72 85 SER A CA 1
ATOM 550 C C . SER A 1 85 ? 33.955 -25.209 78.926 1.00 30.72 85 SER A C 1
ATOM 552 O O . SER A 1 85 ? 34.407 -24.212 79.477 1.00 30.72 85 SER A O 1
ATOM 554 N N . MET A 1 86 ? 32.663 -25.573 78.993 1.00 32.72 86 MET A N 1
ATOM 555 C CA . MET A 1 86 ? 31.650 -25.232 80.028 1.00 32.72 86 MET A CA 1
ATOM 556 C C . MET A 1 86 ? 30.903 -23.869 80.007 1.00 32.72 86 MET A C 1
ATOM 558 O O . MET A 1 86 ? 31.325 -22.868 80.569 1.00 32.72 86 MET A O 1
ATOM 562 N N . THR A 1 87 ? 29.702 -23.935 79.416 1.00 38.44 87 THR A N 1
ATOM 563 C CA . THR A 1 87 ? 28.364 -23.563 79.942 1.00 38.44 87 THR A CA 1
ATOM 564 C C . THR A 1 87 ? 28.154 -22.247 80.715 1.00 38.44 87 THR A C 1
ATOM 566 O O . THR A 1 87 ? 28.479 -22.149 81.895 1.00 38.44 87 THR A O 1
ATOM 569 N N . LEU A 1 88 ? 27.372 -21.326 80.129 1.00 31.25 88 LEU A N 1
ATOM 570 C CA . LEU A 1 88 ? 26.428 -20.490 80.884 1.00 31.25 88 LEU A CA 1
ATOM 571 C C . LEU A 1 88 ? 25.135 -20.253 80.084 1.00 31.25 88 LEU A C 1
ATOM 573 O O . LEU A 1 88 ? 25.129 -20.228 78.857 1.00 31.25 88 LEU A O 1
ATOM 577 N N . ALA A 1 89 ? 24.037 -20.176 80.825 1.00 32.78 89 ALA A N 1
ATOM 578 C CA . ALA A 1 89 ? 22.666 -20.405 80.402 1.00 32.78 89 ALA A CA 1
ATOM 579 C C . ALA A 1 89 ? 22.072 -19.399 79.393 1.00 32.78 89 ALA A C 1
ATOM 581 O O . ALA A 1 89 ? 22.450 -18.234 79.315 1.00 32.78 89 ALA A O 1
ATOM 582 N N . THR A 1 90 ? 21.064 -19.906 78.679 1.00 44.62 90 THR A N 1
ATOM 583 C CA . THR A 1 90 ? 20.051 -19.248 77.835 1.00 44.62 90 THR A CA 1
ATOM 584 C C . THR A 1 90 ? 19.813 -17.755 78.088 1.00 44.62 90 THR A C 1
ATOM 586 O O . THR A 1 90 ? 19.152 -17.378 79.056 1.00 44.62 90 THR A O 1
ATOM 589 N N . ALA A 1 91 ? 20.206 -16.927 77.116 1.00 38.44 91 ALA A N 1
ATOM 590 C CA . ALA A 1 91 ? 19.603 -15.621 76.873 1.00 38.44 91 ALA A CA 1
ATOM 591 C C . ALA A 1 91 ? 18.555 -15.757 75.755 1.00 38.44 91 ALA A C 1
ATOM 593 O O . ALA A 1 91 ? 18.848 -16.269 74.674 1.00 38.44 91 ALA A O 1
ATOM 594 N N . LYS A 1 92 ? 17.318 -15.324 76.031 1.00 42.62 92 LYS A N 1
ATOM 595 C CA . LYS A 1 92 ? 16.244 -15.173 75.036 1.00 42.62 92 LYS A CA 1
ATOM 596 C C . LYS A 1 92 ? 16.756 -14.337 73.860 1.00 42.62 92 LYS A C 1
ATOM 598 O O . LYS A 1 92 ? 17.272 -13.243 74.075 1.00 42.62 92 LYS A O 1
ATOM 603 N N . SER A 1 93 ? 16.582 -14.837 72.640 1.00 45.28 93 SER A N 1
ATOM 604 C CA . SER A 1 93 ? 16.879 -14.099 71.415 1.00 45.28 93 SER A CA 1
ATOM 605 C C . SER A 1 93 ? 16.030 -12.828 71.333 1.00 45.28 93 SER A C 1
ATOM 607 O O . SER A 1 93 ? 14.799 -12.867 71.33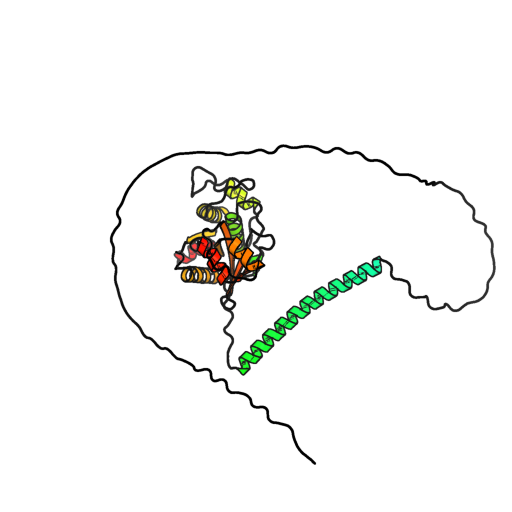9 1.00 45.28 93 SER A O 1
ATOM 609 N N . THR A 1 94 ? 16.706 -11.687 71.255 1.00 51.50 94 THR A N 1
ATOM 610 C CA . THR A 1 94 ? 16.136 -10.407 70.825 1.00 51.50 94 THR A CA 1
ATOM 611 C C . THR A 1 94 ? 15.646 -10.542 69.375 1.00 51.50 94 THR A C 1
ATOM 613 O O . THR A 1 94 ? 16.324 -11.213 68.590 1.00 51.50 94 THR A O 1
ATOM 616 N N . PRO A 1 95 ? 14.511 -9.933 68.971 1.00 52.81 95 PRO A N 1
ATOM 617 C CA . PRO A 1 95 ? 14.109 -9.908 67.568 1.00 52.81 95 PRO A CA 1
ATOM 618 C C . PRO A 1 95 ? 15.231 -9.308 66.717 1.00 52.81 95 PRO A C 1
ATOM 620 O O . PRO A 1 95 ? 15.777 -8.260 67.066 1.00 52.81 95 PRO A O 1
ATOM 623 N N . ALA A 1 96 ? 15.592 -9.990 65.630 1.00 56.06 96 ALA A N 1
ATOM 624 C CA . ALA A 1 96 ? 16.568 -9.487 64.674 1.00 56.06 96 ALA A CA 1
ATOM 625 C C . ALA A 1 96 ? 16.122 -8.108 64.163 1.00 56.06 96 ALA A C 1
ATOM 627 O O . ALA A 1 96 ? 14.961 -7.925 63.790 1.00 56.06 96 ALA A O 1
ATOM 628 N N . ALA A 1 97 ? 17.041 -7.139 64.171 1.00 58.84 97 ALA A N 1
ATOM 629 C CA . ALA A 1 97 ? 16.810 -5.848 63.538 1.00 58.84 97 ALA A CA 1
ATOM 630 C C . ALA A 1 97 ? 16.486 -6.067 62.045 1.00 58.84 97 ALA A C 1
ATOM 632 O O . ALA A 1 97 ? 17.085 -6.962 61.441 1.00 58.84 97 ALA A O 1
ATOM 633 N N . PRO A 1 98 ? 15.567 -5.285 61.445 1.00 68.00 98 PRO A N 1
ATOM 634 C CA . PRO A 1 98 ? 15.260 -5.398 60.022 1.00 68.00 98 PRO A CA 1
ATOM 635 C C . PRO A 1 98 ? 16.551 -5.308 59.207 1.00 68.00 98 PRO A C 1
ATOM 637 O O . PRO A 1 98 ? 17.335 -4.373 59.400 1.00 68.00 98 PRO A O 1
ATOM 640 N N . HIS A 1 99 ? 16.803 -6.284 58.331 1.00 77.81 99 HIS A N 1
ATOM 641 C CA . HIS A 1 99 ? 17.964 -6.210 57.452 1.00 77.81 99 HIS A CA 1
ATOM 642 C C . HIS A 1 99 ? 17.754 -5.076 56.449 1.00 77.81 99 HIS A C 1
ATOM 644 O O . HIS A 1 99 ? 16.643 -4.858 55.962 1.00 77.81 99 HIS A O 1
ATOM 650 N N . LEU A 1 100 ? 18.818 -4.325 56.155 1.00 72.06 100 LEU A N 1
ATOM 651 C CA . LEU A 1 100 ? 18.770 -3.379 55.047 1.00 72.06 100 LEU A CA 1
ATOM 652 C C . LEU A 1 100 ? 18.695 -4.187 53.742 1.00 72.06 100 LEU A C 1
ATOM 654 O O . LEU A 1 100 ? 19.506 -5.102 53.570 1.00 72.06 100 LEU A O 1
ATOM 658 N N . PRO A 1 101 ? 17.757 -3.866 52.834 1.00 78.06 101 PRO A N 1
ATOM 659 C CA . PRO A 1 101 ? 17.629 -4.585 51.580 1.00 78.06 101 PRO A CA 1
ATOM 660 C C . PRO A 1 101 ? 18.906 -4.436 50.754 1.00 78.06 101 PRO A C 1
ATOM 662 O O . PRO A 1 101 ? 19.478 -3.351 50.616 1.00 78.06 101 PRO A O 1
ATOM 665 N N . THR A 1 102 ? 19.361 -5.553 50.208 1.00 89.94 102 THR A N 1
ATOM 666 C CA . THR A 1 102 ? 20.487 -5.616 49.283 1.00 89.94 102 THR A CA 1
ATOM 667 C C . THR A 1 102 ? 20.150 -4.886 47.977 1.00 89.94 102 THR A C 1
ATOM 669 O O . THR A 1 102 ? 18.978 -4.793 47.599 1.00 89.94 102 THR A O 1
ATOM 672 N N . PRO A 1 103 ? 21.154 -4.410 47.217 1.00 84.12 103 PRO A N 1
ATOM 673 C CA . PRO A 1 103 ? 20.917 -3.786 45.914 1.00 84.12 103 PRO A CA 1
ATOM 674 C C . PRO A 1 103 ? 20.083 -4.651 44.952 1.00 84.12 103 PRO A C 1
ATOM 676 O O . PRO A 1 103 ? 19.276 -4.121 44.195 1.00 84.12 103 PRO A O 1
ATOM 679 N N . VAL A 1 104 ? 20.220 -5.981 45.023 1.00 86.06 104 VAL A N 1
ATOM 680 C CA . VAL A 1 104 ? 19.447 -6.933 44.207 1.00 86.06 104 VAL A CA 1
ATOM 681 C C . VAL A 1 104 ? 17.985 -7.019 44.661 1.00 86.06 104 VAL A C 1
ATOM 683 O O . VAL A 1 104 ? 17.088 -7.066 43.825 1.00 86.06 104 VAL A O 1
ATOM 686 N N . GLU A 1 105 ? 17.711 -6.989 45.967 1.00 85.38 105 GLU A N 1
ATOM 687 C CA . GLU A 1 105 ? 16.333 -6.937 46.480 1.00 85.38 105 GLU A CA 1
ATOM 688 C C . GLU A 1 105 ? 15.635 -5.629 46.081 1.00 85.38 105 GLU A C 1
ATOM 690 O O . GLU A 1 105 ? 14.457 -5.646 45.716 1.00 85.38 105 GLU A O 1
ATOM 695 N N . VAL A 1 106 ? 16.363 -4.507 46.074 1.00 81.94 106 VAL A N 1
ATOM 696 C CA . VAL A 1 106 ? 15.849 -3.222 45.575 1.00 81.94 106 VAL A CA 1
ATOM 697 C C . VAL A 1 106 ? 15.553 -3.302 44.075 1.00 81.94 106 VAL A C 1
ATOM 699 O O . VAL A 1 106 ? 14.452 -2.943 43.662 1.00 81.94 106 VAL A O 1
ATOM 702 N N . GLN A 1 107 ? 16.483 -3.827 43.272 1.00 84.06 107 GLN A N 1
ATOM 703 C CA . GLN A 1 107 ? 16.316 -4.017 41.826 1.00 84.06 107 GLN A CA 1
ATOM 704 C C . GLN A 1 107 ? 15.061 -4.849 41.507 1.00 84.06 107 GLN A C 1
ATOM 706 O O . GLN A 1 107 ? 14.189 -4.397 40.767 1.00 84.06 107 GLN A O 1
ATOM 711 N N . ASN A 1 108 ? 14.918 -6.017 42.139 1.00 87.81 108 ASN A N 1
ATOM 712 C CA . ASN A 1 108 ? 13.779 -6.914 41.930 1.00 87.81 108 ASN A CA 1
ATOM 713 C C . ASN A 1 108 ? 12.449 -6.270 42.352 1.00 87.81 108 ASN A C 1
ATOM 715 O O . ASN A 1 108 ? 11.418 -6.474 41.709 1.00 87.81 108 ASN A O 1
ATOM 719 N N . THR A 1 109 ? 12.465 -5.469 43.421 1.00 87.81 109 THR A N 1
ATOM 720 C CA . THR A 1 109 ? 11.280 -4.738 43.890 1.00 87.81 109 THR A CA 1
ATOM 721 C C . THR A 1 109 ? 10.856 -3.670 42.882 1.00 87.81 109 THR A C 1
ATOM 723 O O . THR A 1 109 ? 9.668 -3.540 42.582 1.00 87.81 109 THR A O 1
ATOM 726 N N . VAL A 1 110 ? 11.818 -2.932 42.321 1.00 85.31 110 VAL A N 1
ATOM 727 C CA . VAL A 1 110 ? 11.562 -1.917 41.290 1.00 85.31 110 VAL A CA 1
ATOM 728 C C . VAL A 1 110 ? 11.042 -2.565 40.008 1.00 85.31 110 VAL A C 1
ATOM 730 O O . VAL A 1 110 ? 10.036 -2.114 39.462 1.00 85.31 110 VAL A O 1
ATOM 733 N N . GLU A 1 111 ? 11.657 -3.655 39.551 1.00 85.38 111 GLU A N 1
ATOM 734 C CA . GLU A 1 111 ? 11.203 -4.394 38.368 1.00 85.38 111 GLU A CA 1
ATOM 735 C C . GLU A 1 111 ? 9.785 -4.947 38.553 1.00 85.38 111 GLU A C 1
ATOM 737 O O . GLU A 1 111 ? 8.933 -4.783 37.676 1.00 85.38 111 GLU A O 1
ATOM 742 N N . GLY A 1 112 ? 9.484 -5.515 39.725 1.00 88.88 112 GLY A N 1
ATOM 743 C CA . GLY A 1 112 ? 8.137 -5.962 40.075 1.00 88.88 112 GLY A CA 1
ATOM 744 C C . GLY A 1 112 ? 7.112 -4.824 40.064 1.00 88.88 112 GLY A C 1
ATOM 745 O O . GLY A 1 112 ? 6.019 -4.981 39.515 1.00 88.88 112 GLY A O 1
ATOM 746 N N . ALA A 1 113 ? 7.469 -3.655 40.604 1.00 82.31 113 ALA A N 1
ATOM 747 C CA . ALA A 1 113 ? 6.609 -2.473 40.598 1.00 82.31 113 ALA A CA 1
ATOM 748 C C . ALA A 1 113 ? 6.330 -1.958 39.175 1.00 82.31 113 ALA A C 1
ATOM 750 O O . ALA A 1 113 ? 5.187 -1.630 38.856 1.00 82.31 113 ALA A O 1
ATOM 751 N N . VAL A 1 114 ? 7.335 -1.953 38.293 1.00 89.62 114 VAL A N 1
ATOM 752 C CA . VAL A 1 114 ? 7.173 -1.562 36.882 1.00 89.62 114 VAL A CA 1
ATOM 753 C C . VAL A 1 114 ? 6.261 -2.536 36.133 1.00 89.62 114 VAL A C 1
ATOM 755 O O . VAL A 1 114 ? 5.401 -2.108 35.362 1.00 89.62 114 VAL A O 1
ATOM 758 N N . GLN A 1 115 ? 6.400 -3.843 36.366 1.00 86.50 115 GLN A N 1
ATOM 759 C CA . GLN A 1 115 ? 5.528 -4.845 35.745 1.00 86.50 115 GLN A CA 1
ATOM 760 C C . GLN A 1 115 ? 4.081 -4.748 36.246 1.00 86.50 115 GLN A C 1
ATOM 762 O O . GLN A 1 115 ? 3.143 -4.891 35.460 1.00 86.50 115 GLN A O 1
ATOM 767 N N . ASN A 1 116 ? 3.884 -4.448 37.533 1.00 89.75 116 ASN A N 1
ATOM 768 C CA . ASN A 1 116 ? 2.561 -4.160 38.088 1.00 89.75 116 ASN A CA 1
ATOM 769 C C . ASN A 1 116 ? 1.938 -2.936 37.416 1.00 89.75 116 ASN A C 1
ATOM 771 O O . ASN A 1 116 ? 0.836 -3.039 36.888 1.00 89.75 116 ASN A O 1
ATOM 775 N N . ALA A 1 117 ? 2.682 -1.831 37.328 1.00 82.12 117 ALA A N 1
ATOM 776 C CA . ALA A 1 117 ? 2.212 -0.610 36.682 1.00 82.12 117 ALA A CA 1
ATOM 777 C C . ALA A 1 117 ? 1.827 -0.831 35.208 1.00 82.12 117 ALA A C 1
ATOM 779 O O . ALA A 1 117 ? 0.821 -0.297 34.749 1.00 82.12 117 ALA A O 1
ATOM 780 N N . ARG A 1 118 ? 2.576 -1.661 34.464 1.00 85.50 118 ARG A N 1
ATOM 781 C CA . ARG A 1 118 ? 2.218 -2.044 33.085 1.00 85.50 118 ARG A CA 1
ATOM 782 C C . ARG A 1 118 ? 0.895 -2.802 33.015 1.00 85.50 118 ARG A C 1
ATOM 784 O O . ARG A 1 118 ? 0.068 -2.498 32.162 1.00 85.50 118 ARG A O 1
ATOM 791 N N . ARG A 1 119 ? 0.682 -3.780 33.899 1.00 89.50 119 ARG A N 1
ATOM 792 C CA . ARG A 1 119 ? -0.585 -4.531 33.950 1.00 89.50 119 ARG A CA 1
ATOM 793 C C . ARG A 1 119 ? -1.756 -3.642 34.344 1.00 89.50 119 ARG A C 1
ATOM 795 O O . ARG A 1 119 ? -2.822 -3.756 33.745 1.00 89.50 119 ARG A O 1
ATOM 802 N N . ASP A 1 120 ? -1.542 -2.750 35.302 1.00 89.12 120 ASP A N 1
ATOM 803 C CA . ASP A 1 120 ? -2.558 -1.803 35.749 1.00 89.12 120 ASP A CA 1
ATOM 804 C C . ASP A 1 120 ? -2.932 -0.823 34.636 1.00 89.12 120 ASP A C 1
ATOM 806 O O . ASP A 1 120 ? -4.114 -0.525 34.473 1.00 89.12 120 ASP A O 1
ATOM 810 N N . LEU A 1 121 ? -1.964 -0.392 33.818 1.00 85.81 121 LEU A N 1
ATOM 811 C CA . LEU A 1 121 ? -2.213 0.455 32.651 1.00 85.81 121 LEU A CA 1
ATOM 812 C C . LEU A 1 121 ? -3.073 -0.261 31.600 1.00 85.81 121 LEU A C 1
ATOM 814 O O . LEU A 1 121 ? -4.086 0.289 31.179 1.00 85.81 121 LEU A O 1
ATOM 818 N N . VAL A 1 122 ? -2.744 -1.508 31.249 1.00 84.69 122 VAL A N 1
ATOM 819 C CA . VAL A 1 122 ? -3.557 -2.315 30.315 1.00 84.69 122 VAL A CA 1
ATOM 820 C C . VAL A 1 122 ? -4.970 -2.535 30.865 1.00 84.69 122 VAL A C 1
ATOM 822 O O . VAL A 1 122 ? -5.962 -2.413 30.148 1.00 84.69 122 VAL A O 1
ATOM 825 N N . ALA A 1 123 ? -5.090 -2.824 32.162 1.00 85.88 123 ALA A N 1
ATOM 826 C CA . ALA A 1 123 ? -6.388 -3.000 32.806 1.00 85.88 123 ALA A CA 1
ATOM 827 C C . ALA A 1 123 ? -7.189 -1.687 32.884 1.00 85.88 123 ALA A C 1
ATOM 829 O O . ALA A 1 123 ? -8.423 -1.712 32.876 1.00 85.88 123 ALA A O 1
ATOM 830 N N . LEU A 1 124 ? -6.511 -0.542 32.988 1.00 85.62 124 LEU A N 1
ATOM 831 C CA . LEU A 1 124 ? -7.127 0.780 32.957 1.00 85.62 124 LEU A CA 1
ATOM 832 C C . LEU A 1 124 ? -7.627 1.119 31.551 1.00 85.62 124 LEU A C 1
ATOM 834 O O . LEU A 1 124 ? -8.768 1.550 31.423 1.00 85.62 124 LEU A O 1
ATOM 838 N N . GLU A 1 125 ? -6.832 0.864 30.512 1.00 82.12 125 GLU A N 1
ATOM 839 C CA . GLU A 1 125 ? -7.239 1.040 29.112 1.00 82.12 125 GLU A CA 1
ATOM 840 C C . GLU A 1 125 ? -8.507 0.239 28.797 1.00 82.12 125 GLU A C 1
ATOM 842 O O . GLU A 1 125 ? -9.487 0.797 28.303 1.00 82.12 125 GLU A O 1
ATOM 847 N N . GLN A 1 126 ? -8.548 -1.038 29.189 1.00 79.44 126 GLN A N 1
ATOM 848 C CA . GLN A 1 126 ? -9.732 -1.884 29.008 1.00 79.44 126 GLN A CA 1
ATOM 849 C C . GLN A 1 126 ? -10.955 -1.364 29.775 1.00 79.44 126 GLN A C 1
ATOM 851 O O . GLN A 1 126 ? -12.082 -1.418 29.271 1.00 79.44 126 GLN A O 1
ATOM 856 N N . ARG A 1 127 ? -10.759 -0.848 30.996 1.00 88.81 127 ARG A N 1
ATOM 857 C CA . ARG A 1 127 ? -11.839 -0.241 31.787 1.00 88.81 127 ARG A CA 1
ATOM 858 C C . ARG A 1 127 ? -12.381 1.016 31.125 1.00 88.81 127 ARG A C 1
ATOM 860 O O . ARG A 1 127 ? -13.593 1.115 30.968 1.00 88.81 127 ARG A O 1
ATOM 867 N N . VAL A 1 128 ? -11.506 1.923 30.696 1.00 85.00 128 VAL A N 1
ATOM 868 C CA . VAL A 1 128 ? -11.890 3.149 29.985 1.00 85.00 128 VAL A CA 1
ATOM 869 C C . VAL A 1 128 ? -12.655 2.804 28.712 1.00 85.00 128 VAL A C 1
ATOM 871 O O . VAL A 1 128 ? -13.729 3.350 28.481 1.00 85.00 128 VAL A O 1
ATOM 874 N N . GLU A 1 129 ? -12.171 1.846 27.921 1.00 83.19 129 GLU A N 1
ATOM 875 C CA . GLU A 1 129 ? -12.860 1.410 26.705 1.00 83.19 129 GLU A CA 1
ATOM 876 C C . GLU A 1 129 ? -14.259 0.846 27.009 1.00 83.19 129 GLU A C 1
ATOM 878 O O . GLU A 1 129 ? -15.234 1.152 26.316 1.00 83.19 129 GLU A O 1
ATOM 883 N N . THR A 1 130 ? -14.380 0.049 28.072 1.00 86.12 130 THR A N 1
ATOM 884 C CA . THR A 1 130 ? -15.655 -0.546 28.493 1.00 86.12 130 THR A CA 1
ATOM 885 C C . THR A 1 130 ? -16.639 0.515 28.989 1.00 86.12 130 THR A C 1
ATOM 887 O O . THR A 1 130 ? -17.818 0.480 28.631 1.00 86.12 130 THR A O 1
ATOM 890 N N . GLU A 1 131 ? -16.164 1.473 29.782 1.00 87.31 131 GLU A N 1
ATOM 891 C CA . GLU A 1 131 ? -16.955 2.580 30.323 1.00 87.31 131 GLU A CA 1
ATOM 892 C C . GLU A 1 131 ? -17.452 3.491 29.195 1.00 87.31 131 GLU A C 1
ATOM 894 O O . GLU A 1 131 ? -18.648 3.755 29.096 1.00 87.31 131 GLU A O 1
ATOM 899 N N . VAL A 1 132 ? -16.572 3.852 28.255 1.00 84.00 132 VAL A N 1
ATOM 900 C CA . VAL A 1 132 ? -16.930 4.627 27.059 1.00 84.00 132 VAL A CA 1
ATOM 901 C C . VAL A 1 132 ? -17.982 3.893 26.227 1.00 84.00 132 VAL A C 1
ATOM 903 O O . VAL A 1 132 ? -18.992 4.489 25.851 1.00 84.00 132 VAL A O 1
ATOM 906 N N . LYS A 1 133 ? -17.815 2.586 25.974 1.00 78.88 133 LYS A N 1
ATOM 907 C CA . LYS A 1 133 ? -18.824 1.779 25.260 1.00 78.88 133 LYS A CA 1
ATOM 908 C C . LYS A 1 133 ? -20.168 1.775 25.988 1.00 78.88 133 LYS A C 1
ATOM 910 O O . LYS A 1 133 ? -21.216 1.897 25.348 1.00 78.88 133 LYS A O 1
ATOM 915 N N . ARG A 1 134 ? -20.154 1.643 27.317 1.00 86.12 134 ARG A N 1
ATOM 916 C CA . ARG A 1 134 ? -21.361 1.650 28.153 1.00 86.12 134 ARG A CA 1
ATOM 917 C C . ARG A 1 134 ? -22.070 2.998 28.087 1.00 86.12 134 ARG A C 1
ATOM 919 O O . ARG A 1 134 ? -23.289 3.018 27.918 1.00 86.12 134 ARG A O 1
ATOM 926 N N . ASP A 1 135 ? -21.329 4.092 28.188 1.00 83.31 135 ASP A N 1
ATOM 927 C CA . ASP A 1 135 ? -21.873 5.447 28.212 1.00 83.31 135 ASP A CA 1
ATOM 928 C C . ASP A 1 135 ? -22.411 5.848 26.838 1.00 83.31 135 ASP A C 1
ATOM 930 O O . ASP A 1 135 ? -23.525 6.359 26.743 1.00 83.31 135 ASP A O 1
ATOM 934 N N . VAL A 1 136 ? -21.709 5.493 25.756 1.00 77.81 136 VAL A N 1
ATOM 935 C CA . VAL A 1 136 ? -22.217 5.635 24.383 1.00 77.81 136 VAL A CA 1
ATOM 936 C C . VAL A 1 136 ? -23.510 4.843 24.207 1.00 77.81 136 VAL A C 1
ATOM 938 O O . VAL A 1 136 ? -24.486 5.376 23.679 1.00 77.81 136 VAL A O 1
ATOM 941 N N . ALA A 1 137 ? -23.570 3.596 24.682 1.00 77.12 137 ALA A N 1
ATOM 942 C CA . ALA A 1 137 ? -24.794 2.799 24.631 1.00 77.12 137 ALA A CA 1
ATOM 943 C C . ALA A 1 137 ? -25.917 3.391 25.507 1.00 77.12 137 ALA A C 1
ATOM 945 O O . ALA A 1 137 ? -27.090 3.313 25.143 1.00 77.12 137 ALA A O 1
ATOM 946 N N . GLY A 1 138 ? -25.572 3.995 26.647 1.00 81.81 138 GLY A N 1
ATOM 947 C CA . GLY A 1 138 ? -26.488 4.716 27.531 1.00 81.81 138 GLY A CA 1
ATOM 948 C C . GLY A 1 138 ? -27.100 5.938 26.853 1.00 81.81 138 GLY A C 1
ATOM 949 O O . GLY A 1 138 ? -28.324 6.039 26.790 1.00 81.81 138 GLY A O 1
ATOM 950 N N . LEU A 1 139 ? -26.268 6.807 26.271 1.00 79.25 139 LEU A N 1
ATOM 951 C CA . LEU A 1 139 ? -26.712 7.965 25.491 1.00 79.25 139 LEU A CA 1
ATOM 952 C C . LEU A 1 139 ? -27.543 7.548 24.278 1.00 79.25 139 LEU A C 1
ATOM 954 O O . LEU A 1 139 ? -28.580 8.142 24.011 1.00 79.25 139 LEU A O 1
ATOM 958 N N . SER A 1 140 ? -27.118 6.504 23.572 1.00 75.31 140 SER A N 1
ATOM 959 C CA . SER A 1 140 ? -27.833 5.960 22.414 1.00 75.31 140 SER A CA 1
ATOM 960 C C . SER A 1 140 ? -29.260 5.537 22.769 1.00 75.31 140 SER A C 1
ATOM 962 O O . SER A 1 140 ? -30.215 5.898 22.083 1.00 75.31 140 SER A O 1
ATOM 964 N N . ARG A 1 141 ? -29.424 4.826 23.894 1.00 79.31 141 ARG A N 1
ATOM 965 C CA . ARG A 1 141 ? -30.743 4.454 24.427 1.00 79.31 141 ARG A CA 1
ATOM 966 C C . ARG A 1 141 ? -31.551 5.675 24.862 1.00 79.31 141 ARG A C 1
ATOM 968 O O . ARG A 1 141 ? -32.729 5.753 24.537 1.00 79.31 141 ARG A O 1
ATOM 975 N N . ALA A 1 142 ? -30.927 6.619 25.568 1.00 82.00 142 ALA A N 1
ATOM 976 C CA . ALA A 1 142 ? -31.593 7.819 26.075 1.00 82.00 142 ALA A CA 1
ATOM 977 C C . ALA A 1 142 ? -32.078 8.755 24.955 1.00 82.00 142 ALA A C 1
ATOM 979 O O . ALA A 1 142 ? -33.120 9.387 25.089 1.00 82.00 142 ALA A O 1
ATOM 980 N N . LEU A 1 143 ? -31.341 8.823 23.846 1.00 80.81 143 LEU A N 1
ATOM 981 C CA . LEU A 1 143 ? -31.660 9.665 22.693 1.00 80.81 143 LEU A CA 1
ATOM 982 C C . LEU A 1 143 ? -32.510 8.941 21.637 1.00 80.81 143 LEU A C 1
ATOM 984 O O . LEU A 1 143 ? -32.870 9.549 20.633 1.00 80.81 143 LEU A O 1
ATOM 988 N N . GLY A 1 144 ? -32.802 7.646 21.814 1.00 74.75 144 GLY A N 1
ATOM 989 C CA . GLY A 1 144 ? -33.452 6.827 20.783 1.00 74.75 144 GLY A CA 1
ATOM 990 C C . GLY A 1 144 ? -32.630 6.708 19.491 1.00 74.75 144 GLY A C 1
ATOM 991 O O . GLY A 1 144 ? -33.152 6.297 18.455 1.00 74.75 144 GLY A O 1
ATOM 992 N N . VAL A 1 145 ? -31.345 7.069 19.535 1.00 67.50 145 VAL A N 1
ATOM 993 C CA . VAL A 1 145 ? -30.428 7.016 18.399 1.00 67.50 145 VAL A CA 1
ATOM 994 C C . VAL A 1 145 ? -29.710 5.681 18.464 1.00 67.50 145 VAL A C 1
ATOM 996 O O . VAL A 1 145 ? -28.885 5.450 19.341 1.00 67.50 145 VAL A O 1
ATOM 999 N N . THR A 1 146 ? -30.004 4.787 17.524 1.00 63.59 146 THR A N 1
ATOM 1000 C CA . THR A 1 146 ? -29.152 3.610 17.331 1.00 63.59 146 THR A CA 1
ATOM 1001 C C . THR A 1 146 ? -27.843 4.095 16.702 1.00 63.59 146 THR A C 1
ATOM 1003 O O . THR A 1 146 ? -27.894 4.642 15.596 1.00 63.59 146 THR A O 1
ATOM 1006 N N . PRO A 1 147 ? -26.677 3.949 17.361 1.00 60.81 147 PRO A N 1
ATOM 1007 C CA . PRO A 1 147 ? -25.416 4.367 16.779 1.00 60.81 147 PRO A CA 1
ATOM 1008 C C . PRO A 1 147 ? -25.213 3.538 15.517 1.00 60.81 147 PRO A C 1
ATOM 1010 O O . PRO A 1 147 ? -25.375 2.314 15.527 1.00 60.81 147 PRO A O 1
ATOM 1013 N N . ALA A 1 148 ? -24.933 4.220 14.406 1.00 62.19 148 ALA A N 1
ATOM 1014 C CA . ALA A 1 148 ? -24.710 3.548 13.139 1.00 62.19 148 ALA A CA 1
ATOM 1015 C C . ALA A 1 148 ? -23.625 2.481 13.335 1.00 62.19 148 ALA A C 1
ATOM 1017 O O . ALA A 1 148 ? -22.580 2.765 13.926 1.00 62.19 148 ALA A O 1
ATOM 1018 N N . LYS A 1 149 ? -23.882 1.253 12.864 1.00 69.88 149 LYS A N 1
ATOM 1019 C CA . LYS A 1 149 ? -22.880 0.182 12.916 1.00 69.88 149 LYS A CA 1
ATOM 1020 C C . LYS A 1 149 ? -21.573 0.711 12.310 1.00 69.88 149 LYS A C 1
ATOM 1022 O O . LYS A 1 149 ? -21.640 1.275 11.210 1.00 69.88 149 LYS A O 1
ATOM 1027 N N . PRO A 1 150 ? -20.424 0.556 12.995 1.00 76.50 150 PRO A N 1
ATOM 1028 C CA . PRO A 1 150 ? -19.140 0.968 12.453 1.00 76.50 150 PRO A CA 1
ATOM 1029 C C . PRO A 1 150 ? -18.950 0.389 11.052 1.00 76.50 150 PRO A C 1
ATOM 1031 O O . PRO A 1 150 ? -19.140 -0.809 10.838 1.00 76.50 150 PRO A O 1
ATOM 1034 N N . LYS A 1 151 ? -18.629 1.252 10.091 1.00 91.06 151 LYS A N 1
ATOM 1035 C CA . LYS A 1 151 ? -18.320 0.851 8.721 1.00 91.06 151 LYS A CA 1
ATOM 1036 C C . LYS A 1 151 ? -16.813 0.717 8.616 1.00 91.06 151 LYS A C 1
ATOM 1038 O O . LYS A 1 151 ? -16.104 1.721 8.586 1.00 91.06 151 LYS A O 1
ATOM 1043 N N . PHE A 1 152 ? -16.354 -0.525 8.605 1.00 95.31 152 PHE A N 1
ATOM 1044 C CA . PHE A 1 152 ? -14.954 -0.883 8.460 1.00 95.31 152 PHE A CA 1
ATOM 1045 C C . PHE A 1 152 ? -14.808 -1.860 7.294 1.00 95.31 152 PHE A C 1
ATOM 1047 O O . PHE A 1 152 ? -15.609 -2.788 7.173 1.00 95.31 152 PHE A O 1
ATOM 1054 N N . TYR A 1 153 ? -13.806 -1.639 6.451 1.00 97.50 153 TYR A N 1
ATOM 1055 C CA . TYR A 1 153 ? -13.459 -2.501 5.321 1.00 97.50 153 TYR A CA 1
ATOM 1056 C C . TYR A 1 153 ? -11.987 -2.914 5.441 1.00 97.50 153 TYR A C 1
ATOM 1058 O O . TYR A 1 153 ? -11.176 -2.104 5.886 1.00 97.50 153 TYR A O 1
ATOM 1066 N N . GLY A 1 154 ? -11.641 -4.141 5.044 1.00 96.94 154 GLY A N 1
ATOM 1067 C CA . GLY A 1 154 ? -10.301 -4.717 5.222 1.00 96.94 154 GLY A CA 1
ATOM 1068 C C . GLY A 1 154 ? -10.131 -5.489 6.539 1.00 96.94 154 GLY A C 1
ATOM 1069 O O . GLY A 1 154 ? -11.114 -5.847 7.191 1.00 96.94 154 GLY A O 1
ATOM 1070 N N . ASN A 1 155 ? -8.882 -5.752 6.930 1.00 97.50 155 ASN A N 1
ATOM 1071 C CA . ASN A 1 155 ? -8.521 -6.544 8.106 1.00 97.50 155 ASN A CA 1
ATOM 1072 C C . ASN A 1 155 ? -7.269 -5.978 8.801 1.00 97.50 155 ASN A C 1
ATOM 1074 O O . ASN A 1 155 ? -6.178 -6.019 8.242 1.00 97.50 155 ASN A O 1
ATOM 1078 N N . LEU A 1 156 ? -7.395 -5.510 10.047 1.00 97.62 156 LEU A N 1
ATOM 1079 C CA . LEU A 1 156 ? -6.256 -4.963 10.800 1.00 97.62 156 LEU A CA 1
ATOM 1080 C C . LEU A 1 156 ? -5.204 -6.013 11.177 1.00 97.62 156 LEU A C 1
ATOM 1082 O O . LEU A 1 156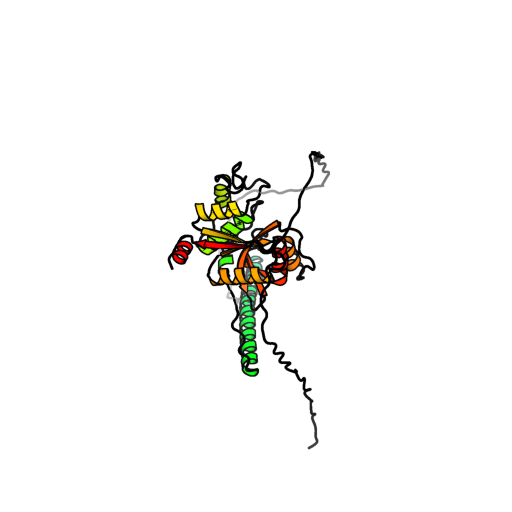 ? -4.041 -5.655 11.352 1.00 97.62 156 LEU A O 1
ATOM 1086 N N . ASP A 1 157 ? -5.559 -7.300 11.229 1.00 98.00 157 ASP A N 1
ATOM 1087 C CA . ASP A 1 157 ? -4.590 -8.374 11.494 1.00 98.00 157 ASP A CA 1
ATOM 1088 C C . ASP A 1 157 ? -3.531 -8.483 10.387 1.00 98.00 157 ASP A C 1
ATOM 1090 O O . ASP A 1 157 ? -2.469 -9.077 10.588 1.00 98.00 157 ASP A O 1
ATOM 1094 N N . ASN A 1 158 ? -3.787 -7.875 9.224 1.00 98.62 158 ASN A N 1
ATOM 1095 C CA . ASN A 1 158 ? -2.827 -7.771 8.133 1.00 98.62 158 ASN A CA 1
ATOM 1096 C C . ASN A 1 158 ? -1.646 -6.839 8.452 1.00 98.62 158 ASN A C 1
ATOM 1098 O O . ASN A 1 158 ? -0.667 -6.846 7.707 1.00 98.62 158 ASN A O 1
ATOM 1102 N N . ALA A 1 159 ? -1.665 -6.106 9.573 1.00 98.62 159 ALA A N 1
ATOM 1103 C CA . ALA A 1 159 ? -0.516 -5.328 10.046 1.00 98.62 159 ALA A CA 1
ATOM 1104 C C . ALA A 1 159 ? 0.756 -6.180 10.231 1.00 98.62 159 ALA A C 1
ATOM 1106 O O . ALA A 1 159 ? 1.868 -5.674 10.135 1.00 98.62 159 ALA A O 1
ATOM 1107 N N . LYS A 1 160 ? 0.606 -7.494 10.448 1.00 98.44 160 LYS A N 1
ATOM 1108 C CA . LYS A 1 160 ? 1.730 -8.441 10.537 1.00 98.44 160 LYS A CA 1
ATOM 1109 C C . LYS A 1 160 ? 2.475 -8.658 9.212 1.00 98.44 160 LYS A C 1
ATOM 1111 O O . LYS A 1 160 ? 3.597 -9.152 9.229 1.00 98.44 160 LYS A O 1
ATOM 1116 N N . TYR A 1 161 ? 1.858 -8.334 8.074 1.00 98.69 161 TYR A N 1
ATOM 1117 C CA . TYR A 1 161 ? 2.470 -8.432 6.747 1.00 98.69 161 TYR A CA 1
ATOM 1118 C C . TYR A 1 161 ? 3.190 -7.131 6.412 1.00 98.69 161 TYR A C 1
ATOM 1120 O O . TYR A 1 161 ? 2.837 -6.432 5.467 1.00 98.69 161 TYR A O 1
ATOM 1128 N N . TRP A 1 162 ? 4.175 -6.788 7.231 1.00 98.69 162 TRP A N 1
ATOM 1129 C CA . TRP A 1 162 ? 4.949 -5.567 7.106 1.00 98.69 162 TRP A CA 1
ATOM 1130 C C . TRP A 1 162 ? 6.410 -5.824 7.469 1.00 98.69 162 TRP A C 1
ATOM 1132 O O . TRP A 1 162 ? 6.709 -6.617 8.364 1.00 98.69 162 TRP A O 1
ATOM 1142 N N . ALA A 1 163 ? 7.309 -5.137 6.774 1.00 98.12 163 ALA A N 1
ATOM 1143 C CA . ALA A 1 163 ? 8.708 -5.010 7.144 1.00 98.12 163 ALA A CA 1
ATOM 1144 C C . ALA A 1 163 ? 9.232 -3.652 6.662 1.00 98.12 163 ALA A C 1
ATOM 1146 O O . ALA A 1 163 ? 8.824 -3.170 5.602 1.00 98.12 163 ALA A O 1
ATOM 1147 N N . GLU A 1 164 ? 10.133 -3.056 7.441 1.00 97.94 164 GLU A N 1
ATOM 1148 C CA . GLU A 1 164 ? 10.867 -1.855 7.043 1.00 97.94 164 GLU A CA 1
ATOM 1149 C C . GLU A 1 164 ? 11.765 -2.174 5.844 1.00 97.94 164 GLU A C 1
ATOM 1151 O O . GLU A 1 164 ? 12.399 -3.233 5.792 1.00 97.94 164 GLU A O 1
ATOM 1156 N N . GLN A 1 165 ? 11.789 -1.267 4.873 1.00 95.31 165 GLN A N 1
ATOM 1157 C CA . GLN A 1 165 ? 12.649 -1.377 3.707 1.00 95.31 165 GLN A CA 1
ATOM 1158 C C . GLN A 1 165 ? 14.048 -0.851 4.004 1.00 95.31 165 GLN A C 1
ATOM 1160 O O . GLN A 1 165 ? 14.221 0.094 4.771 1.00 95.31 165 GLN A O 1
ATOM 1165 N N . ASN A 1 166 ? 15.043 -1.399 3.315 1.00 95.00 166 ASN A N 1
ATOM 1166 C CA . ASN A 1 166 ? 16.436 -0.973 3.438 1.00 95.00 166 ASN A CA 1
ATOM 1167 C C . ASN A 1 166 ? 17.014 -0.453 2.110 1.00 95.00 166 ASN A C 1
ATOM 1169 O O . ASN A 1 166 ? 18.199 -0.125 2.037 1.00 95.00 166 ASN A O 1
ATOM 1173 N N . ALA A 1 167 ? 16.190 -0.365 1.059 1.00 95.50 167 ALA A N 1
ATOM 1174 C CA . ALA A 1 167 ? 16.576 0.074 -0.282 1.00 95.50 167 ALA A CA 1
ATOM 1175 C C . ALA A 1 167 ? 15.490 0.939 -0.959 1.00 95.50 167 ALA A C 1
ATOM 1177 O O . ALA A 1 167 ? 14.428 1.192 -0.398 1.00 95.50 167 ALA A O 1
ATOM 1178 N N . GLN A 1 168 ? 15.738 1.390 -2.195 1.00 94.06 168 GLN A N 1
ATOM 1179 C CA . GLN A 1 168 ? 14.790 2.155 -3.030 1.00 94.06 168 GLN A CA 1
ATOM 1180 C C . GLN A 1 168 ? 13.713 1.250 -3.676 1.00 94.06 168 GLN A C 1
ATOM 1182 O O . GLN A 1 168 ? 13.532 1.208 -4.889 1.00 94.06 168 GLN A O 1
ATOM 1187 N N . ASN A 1 169 ? 13.008 0.467 -2.864 1.00 97.12 169 ASN A N 1
ATOM 1188 C CA . ASN A 1 169 ? 12.158 -0.646 -3.306 1.00 97.12 169 ASN A CA 1
ATOM 1189 C C . ASN A 1 169 ? 10.769 -0.661 -2.639 1.00 97.12 169 ASN A C 1
ATOM 1191 O O . ASN A 1 169 ? 10.201 -1.734 -2.440 1.00 97.12 169 ASN A O 1
ATOM 1195 N N . CYS A 1 170 ? 10.206 0.507 -2.314 1.00 98.25 170 CYS A N 1
ATOM 1196 C CA . CYS A 1 170 ? 8.911 0.623 -1.624 1.00 98.25 170 CYS A CA 1
ATOM 1197 C C . CYS A 1 170 ? 7.804 -0.153 -2.352 1.00 98.25 170 CYS A C 1
ATOM 1199 O O . CYS A 1 170 ? 7.060 -0.900 -1.727 1.00 98.25 170 CYS A O 1
ATOM 1201 N N . VAL A 1 171 ? 7.801 -0.096 -3.687 1.00 98.69 171 VAL A N 1
ATOM 1202 C CA . VAL A 1 171 ? 6.900 -0.872 -4.551 1.00 98.69 171 VAL A CA 1
ATOM 1203 C C . VAL A 1 171 ? 7.001 -2.381 -4.299 1.00 98.69 171 VAL A C 1
ATOM 1205 O O . VAL A 1 171 ? 5.979 -3.063 -4.209 1.00 98.69 171 VAL A O 1
ATOM 1208 N N . LEU A 1 172 ? 8.213 -2.926 -4.138 1.00 98.75 172 LEU A N 1
ATOM 1209 C CA . LEU A 1 172 ? 8.388 -4.346 -3.816 1.00 98.75 172 LEU A CA 1
ATOM 1210 C C . LEU A 1 172 ? 7.877 -4.661 -2.411 1.00 98.75 172 LEU A C 1
ATOM 1212 O O . LEU A 1 172 ? 7.243 -5.690 -2.211 1.00 98.75 172 LEU A O 1
ATOM 1216 N N . MET A 1 173 ? 8.108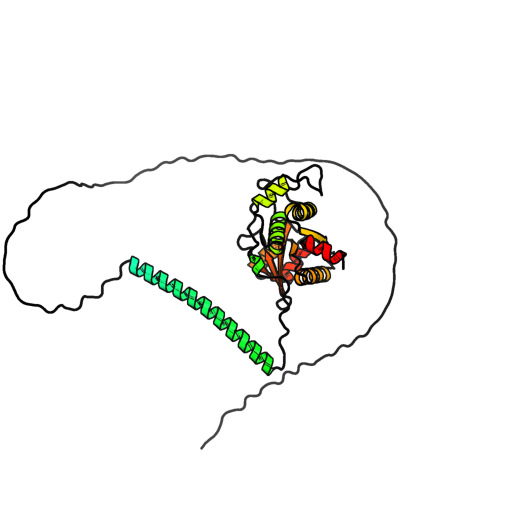 -3.786 -1.437 1.00 98.81 173 MET A N 1
ATOM 1217 C CA . MET A 1 173 ? 7.669 -4.028 -0.062 1.00 98.81 173 MET A CA 1
ATOM 1218 C C . MET A 1 173 ? 6.148 -3.916 0.098 1.00 98.81 173 MET A C 1
ATOM 1220 O O . MET A 1 173 ? 5.541 -4.742 0.784 1.00 98.81 173 MET A O 1
ATOM 1224 N N . ALA A 1 174 ? 5.504 -2.978 -0.598 1.00 98.88 174 ALA A N 1
ATOM 1225 C CA . ALA A 1 174 ? 4.049 -2.914 -0.698 1.00 98.88 174 ALA A CA 1
ATOM 1226 C C . ALA A 1 174 ? 3.479 -4.162 -1.396 1.00 98.88 174 ALA A C 1
ATOM 1228 O O . ALA A 1 174 ? 2.529 -4.766 -0.892 1.00 98.88 174 ALA A O 1
ATOM 1229 N N . SER A 1 175 ? 4.124 -4.620 -2.476 1.00 98.88 175 SER A N 1
ATOM 1230 C CA . SER A 1 175 ? 3.770 -5.871 -3.164 1.00 98.88 175 SER A CA 1
ATOM 1231 C C . SER A 1 175 ? 3.914 -7.089 -2.247 1.00 98.88 175 SER A C 1
ATOM 1233 O O . SER A 1 175 ? 3.028 -7.938 -2.197 1.00 98.88 175 SER A O 1
ATOM 1235 N N . ALA A 1 176 ? 4.995 -7.172 -1.466 1.00 98.88 176 ALA A N 1
ATOM 1236 C CA . ALA A 1 176 ? 5.201 -8.229 -0.481 1.00 98.88 176 ALA A CA 1
ATOM 1237 C C . ALA A 1 176 ? 4.089 -8.224 0.575 1.00 98.88 176 ALA A C 1
ATOM 1239 O O . ALA A 1 176 ? 3.537 -9.282 0.889 1.00 98.88 176 ALA A O 1
ATOM 1240 N N . SER A 1 177 ? 3.707 -7.043 1.075 1.00 98.88 177 SER A N 1
ATOM 1241 C CA . SER A 1 177 ? 2.579 -6.908 1.996 1.00 98.88 177 SER A CA 1
ATOM 1242 C C . SER A 1 177 ? 1.286 -7.435 1.374 1.00 98.88 177 SER A C 1
ATOM 1244 O O . SER A 1 177 ? 0.645 -8.303 1.962 1.00 98.88 177 SER A O 1
ATOM 1246 N N . VAL A 1 178 ? 0.938 -6.994 0.160 1.00 98.75 178 VAL A N 1
ATOM 1247 C CA . VAL A 1 178 ? -0.232 -7.462 -0.608 1.00 98.75 178 VAL A CA 1
ATOM 1248 C C . VAL A 1 178 ? -0.225 -8.986 -0.787 1.00 98.75 178 VAL A C 1
ATOM 1250 O O . VAL A 1 178 ? -1.229 -9.648 -0.515 1.00 98.75 178 VAL A O 1
ATOM 1253 N N . VAL A 1 179 ? 0.919 -9.568 -1.157 1.00 98.81 179 VAL A N 1
ATOM 1254 C CA . VAL A 1 179 ? 1.099 -11.024 -1.253 1.00 98.81 179 VAL A CA 1
ATOM 1255 C C . VAL A 1 179 ? 0.841 -11.696 0.095 1.00 98.81 179 VAL A C 1
ATOM 1257 O O . VAL A 1 179 ? 0.119 -12.692 0.150 1.00 98.81 179 VAL A O 1
ATOM 1260 N N . GLY A 1 180 ? 1.375 -11.156 1.191 1.00 98.69 180 GLY A N 1
ATOM 1261 C CA . GLY A 1 180 ? 1.150 -11.680 2.537 1.00 98.69 180 GLY A CA 1
ATOM 1262 C C . GLY A 1 180 ? -0.320 -11.663 2.944 1.00 98.69 180 GLY A C 1
ATOM 1263 O O . GLY A 1 180 ? -0.822 -12.660 3.462 1.00 98.69 180 GLY A O 1
ATOM 1264 N N . GLN A 1 181 ? -1.024 -10.573 2.639 1.00 98.56 181 GLN A N 1
ATOM 1265 C CA . GLN A 1 181 ? -2.455 -10.422 2.909 1.00 98.56 181 GLN A CA 1
ATOM 1266 C C . GLN A 1 181 ? -3.302 -11.481 2.195 1.00 98.56 181 GLN A C 1
ATOM 1268 O O . GLN A 1 181 ? -4.230 -12.023 2.792 1.00 98.56 181 GLN A O 1
ATOM 1273 N N . LEU A 1 182 ? -2.971 -11.793 0.940 1.00 98.38 182 LEU A N 1
ATOM 1274 C CA . LEU A 1 182 ? -3.740 -12.727 0.112 1.00 98.38 182 LEU A CA 1
ATOM 1275 C C . LEU A 1 182 ? -3.357 -14.195 0.335 1.00 98.38 182 LEU A C 1
ATOM 1277 O O . LEU A 1 182 ? -4.215 -15.073 0.304 1.00 98.38 182 LEU A O 1
ATOM 1281 N N . THR A 1 183 ? -2.072 -14.480 0.541 1.00 97.31 183 THR A N 1
ATOM 1282 C CA . THR A 1 183 ? -1.544 -15.858 0.598 1.00 97.31 183 THR A CA 1
ATOM 1283 C C . THR A 1 183 ? -1.309 -16.355 2.021 1.00 97.31 183 THR A C 1
ATOM 1285 O O . THR A 1 183 ? -1.045 -17.536 2.244 1.00 97.31 183 THR A O 1
ATOM 1288 N N . GLY A 1 184 ? -1.358 -15.455 3.000 1.00 97.62 184 GLY A N 1
ATOM 1289 C CA . GLY A 1 184 ? -1.012 -15.741 4.381 1.00 97.62 184 GLY A CA 1
ATOM 1290 C C . GLY A 1 184 ? 0.492 -15.696 4.679 1.00 97.62 184 GLY A C 1
ATOM 1291 O O . GLY A 1 184 ? 0.856 -15.743 5.856 1.00 97.62 184 GLY A O 1
ATOM 1292 N N . THR A 1 185 ? 1.353 -15.583 3.658 1.00 97.38 185 THR A N 1
ATOM 1293 C CA . THR A 1 185 ? 2.820 -15.608 3.779 1.00 97.38 185 THR A CA 1
ATOM 1294 C C . THR A 1 185 ? 3.440 -14.441 3.016 1.00 97.38 185 THR A C 1
ATOM 1296 O O . THR A 1 185 ? 3.334 -14.363 1.798 1.00 97.38 185 THR A O 1
ATOM 1299 N N . MET A 1 186 ? 4.107 -13.532 3.725 1.00 98.44 186 MET A N 1
ATOM 1300 C CA . MET A 1 186 ? 4.809 -12.407 3.105 1.00 98.44 186 MET A CA 1
ATOM 1301 C C . MET A 1 186 ? 6.246 -12.812 2.735 1.00 98.44 186 MET A C 1
ATOM 1303 O O . MET A 1 186 ? 6.955 -13.317 3.611 1.00 98.44 186 MET A O 1
ATOM 1307 N N . PRO A 1 187 ? 6.706 -12.588 1.489 1.00 98.62 187 PRO A N 1
ATOM 1308 C CA . PRO A 1 187 ? 8.112 -12.768 1.141 1.00 98.62 187 PRO A CA 1
ATOM 1309 C C . PRO A 1 187 ? 8.988 -11.731 1.853 1.00 98.62 187 PRO A C 1
ATOM 1311 O O . PRO A 1 187 ? 8.560 -10.607 2.114 1.00 98.62 187 PRO A O 1
ATOM 1314 N N . THR A 1 188 ? 10.234 -12.089 2.158 1.00 98.62 188 THR A N 1
ATOM 1315 C CA . THR A 1 188 ? 11.198 -11.122 2.702 1.00 98.62 188 THR A CA 1
ATOM 1316 C C . THR A 1 188 ? 11.632 -10.115 1.634 1.00 98.62 188 THR A C 1
ATOM 1318 O O . THR A 1 188 ? 11.550 -10.396 0.437 1.00 98.62 188 THR A O 1
ATOM 1321 N N . GLU A 1 189 ? 12.170 -8.969 2.065 1.00 98.38 189 GLU A N 1
ATOM 1322 C CA . GLU A 1 189 ? 12.752 -7.960 1.166 1.00 98.38 189 GLU A CA 1
ATOM 1323 C C . GLU A 1 189 ? 13.783 -8.578 0.208 1.00 98.38 189 GLU A C 1
ATOM 1325 O O . GLU A 1 189 ? 13.734 -8.354 -1.001 1.00 98.38 189 GLU A O 1
ATOM 1330 N N . GLN A 1 190 ? 14.674 -9.423 0.736 1.00 98.50 190 GLN A N 1
ATOM 1331 C CA . GLN A 1 190 ? 15.680 -10.114 -0.067 1.00 98.50 190 GLN A CA 1
ATOM 1332 C C . GLN A 1 190 ? 15.043 -11.050 -1.099 1.00 98.50 190 GLN A C 1
ATOM 1334 O O . GLN A 1 190 ? 15.424 -11.019 -2.262 1.00 98.50 190 GLN A O 1
ATOM 1339 N N . GLN A 1 191 ? 14.052 -11.855 -0.700 1.00 98.69 191 GLN A N 1
ATOM 1340 C CA . GLN A 1 191 ? 13.413 -12.820 -1.599 1.00 98.69 191 GLN A CA 1
ATOM 1341 C C . GLN A 1 191 ? 12.738 -12.138 -2.790 1.00 98.69 191 GLN A C 1
ATOM 1343 O O . GLN A 1 191 ? 12.935 -12.559 -3.932 1.00 98.69 191 GLN A O 1
ATOM 1348 N N . ILE A 1 192 ? 11.953 -11.087 -2.542 1.00 98.69 192 ILE A N 1
ATOM 1349 C CA . ILE A 1 192 ? 11.252 -10.391 -3.623 1.00 98.69 192 ILE A CA 1
ATOM 1350 C C . ILE A 1 192 ? 12.220 -9.573 -4.495 1.00 98.69 192 ILE A C 1
ATOM 1352 O O . ILE A 1 192 ? 12.056 -9.521 -5.716 1.00 98.69 192 ILE A O 1
ATOM 1356 N N . ALA A 1 193 ? 13.288 -9.014 -3.914 1.00 98.62 193 ALA A N 1
ATOM 1357 C CA . ALA A 1 193 ? 14.345 -8.347 -4.671 1.00 98.62 193 ALA A CA 1
ATOM 1358 C C . ALA A 1 193 ? 15.151 -9.322 -5.550 1.00 98.62 193 ALA A C 1
ATOM 1360 O O . ALA A 1 193 ? 15.462 -8.993 -6.696 1.00 98.62 193 ALA A O 1
ATOM 1361 N N . ASP A 1 194 ? 15.454 -10.530 -5.071 1.00 98.69 194 ASP A N 1
ATOM 1362 C CA . ASP A 1 194 ? 16.159 -11.563 -5.846 1.00 98.69 194 ASP A CA 1
ATOM 1363 C C . ASP A 1 194 ? 15.340 -12.009 -7.066 1.00 98.69 194 ASP A C 1
ATOM 1365 O O . ASP A 1 194 ? 15.870 -12.181 -8.168 1.00 98.69 194 ASP A O 1
ATOM 1369 N N . GLN A 1 195 ? 14.022 -12.137 -6.904 1.00 98.69 195 GLN A N 1
ATOM 1370 C CA . GLN A 1 195 ? 13.122 -12.424 -8.020 1.00 98.69 195 GLN A CA 1
ATOM 1371 C C . GLN A 1 195 ? 13.098 -11.269 -9.028 1.00 98.69 195 GLN A C 1
ATOM 1373 O O . GLN A 1 195 ? 13.246 -11.504 -10.229 1.00 98.69 195 GLN A O 1
ATOM 1378 N N . ALA A 1 196 ? 12.978 -10.022 -8.564 1.00 98.69 196 ALA A N 1
ATOM 1379 C CA . ALA A 1 196 ? 12.951 -8.850 -9.440 1.00 98.69 196 ALA A CA 1
ATOM 1380 C C . ALA A 1 196 ? 14.284 -8.637 -10.188 1.00 98.69 196 ALA A C 1
ATOM 1382 O O . ALA A 1 196 ? 14.298 -8.309 -11.374 1.00 98.69 196 ALA A O 1
ATOM 1383 N N . THR A 1 197 ? 15.421 -8.889 -9.538 1.00 98.44 197 THR A N 1
ATOM 1384 C CA . THR A 1 197 ? 16.752 -8.801 -10.170 1.00 98.44 197 THR A CA 1
ATOM 1385 C C . THR A 1 197 ? 17.027 -9.937 -11.153 1.00 98.44 197 THR A C 1
ATOM 1387 O O . THR A 1 197 ? 17.791 -9.771 -12.105 1.00 98.44 197 THR A O 1
ATOM 1390 N N . SER A 1 198 ? 16.365 -11.082 -10.990 1.00 98.25 198 SER A N 1
ATOM 1391 C CA . SER A 1 198 ? 16.476 -12.213 -11.918 1.00 98.25 198 SER A CA 1
ATOM 1392 C C . SER A 1 198 ? 15.534 -12.092 -13.124 1.00 98.25 198 SER A C 1
ATOM 1394 O O . SER A 1 198 ? 15.824 -12.618 -14.207 1.00 98.25 198 SER A O 1
ATOM 1396 N N . THR A 1 199 ? 14.436 -11.349 -12.982 1.00 98.56 199 THR A N 1
ATOM 1397 C CA . THR A 1 199 ? 13.354 -11.274 -13.975 1.00 98.56 199 THR A CA 1
ATOM 1398 C C . THR A 1 199 ? 13.551 -10.114 -14.946 1.00 98.56 199 THR A C 1
ATOM 1400 O O . THR A 1 199 ? 13.925 -9.007 -14.560 1.00 98.56 199 THR A O 1
ATOM 1403 N N . GLN A 1 200 ? 13.335 -10.366 -16.240 1.00 98.56 200 GLN A N 1
ATOM 1404 C CA . GLN A 1 200 ? 13.367 -9.306 -17.250 1.00 98.56 200 GLN A CA 1
ATOM 1405 C C . GLN A 1 200 ? 12.168 -8.373 -17.059 1.00 98.56 200 GLN A C 1
ATOM 1407 O O . GLN A 1 200 ? 11.057 -8.851 -16.860 1.00 98.56 200 GLN A O 1
ATOM 1412 N N . SER A 1 201 ? 12.391 -7.063 -17.134 1.00 98.69 201 SER A N 1
ATOM 1413 C CA . SER A 1 201 ? 11.315 -6.078 -17.024 1.00 98.69 201 SER A CA 1
ATOM 1414 C C . SER A 1 201 ? 10.338 -6.203 -18.194 1.00 98.69 201 SER A C 1
ATOM 1416 O O . SER A 1 201 ? 10.748 -6.314 -19.354 1.00 98.69 201 SER A O 1
ATOM 1418 N N . VAL A 1 202 ? 9.044 -6.191 -17.877 1.00 98.44 202 VAL A N 1
ATOM 1419 C CA . VAL A 1 202 ? 7.952 -6.136 -18.857 1.00 98.44 202 VAL A CA 1
ATOM 1420 C C . VAL A 1 202 ? 7.660 -4.695 -19.276 1.00 98.44 202 VAL A C 1
ATOM 1422 O O . VAL A 1 202 ? 7.144 -4.473 -20.369 1.00 98.44 202 VAL A O 1
ATOM 1425 N N . VAL A 1 203 ? 8.036 -3.714 -18.448 1.00 98.19 203 VAL A N 1
ATOM 1426 C CA . VAL A 1 203 ? 7.913 -2.280 -18.752 1.00 98.19 203 VAL A CA 1
ATOM 1427 C C . VAL A 1 203 ? 9.087 -1.779 -19.604 1.00 98.19 203 VAL A C 1
ATOM 1429 O O . VAL A 1 203 ? 8.893 -1.023 -20.554 1.00 98.19 203 VAL A O 1
ATOM 1432 N N . ASN A 1 204 ? 10.313 -2.214 -19.303 1.00 97.62 204 ASN A N 1
ATOM 1433 C CA . ASN A 1 204 ? 11.526 -1.894 -20.052 1.00 97.62 204 ASN A CA 1
ATOM 1434 C C . ASN A 1 204 ? 12.333 -3.167 -20.379 1.00 97.62 204 ASN A C 1
ATOM 1436 O O . ASN A 1 204 ? 13.277 -3.512 -19.659 1.00 97.62 204 ASN A O 1
ATOM 1440 N N . PRO A 1 205 ? 12.064 -3.812 -21.530 1.00 97.31 205 PRO A N 1
ATOM 1441 C CA . PRO A 1 205 ? 12.695 -5.077 -21.908 1.00 97.31 205 PRO A CA 1
ATOM 1442 C C . PRO A 1 205 ? 14.221 -5.050 -22.057 1.00 97.31 205 PRO A C 1
ATOM 1444 O O . PRO A 1 205 ? 14.822 -6.108 -22.219 1.00 97.31 205 PRO A O 1
ATOM 1447 N N . SER A 1 206 ? 14.881 -3.888 -22.003 1.00 97.69 206 SER A N 1
ATOM 1448 C CA . SER A 1 206 ? 16.348 -3.790 -22.075 1.00 97.69 206 SER A CA 1
ATOM 1449 C C . SER A 1 206 ? 17.067 -4.147 -20.766 1.00 97.69 206 SER A C 1
ATOM 1451 O O . SER A 1 206 ? 18.292 -4.257 -20.750 1.00 97.69 206 SER A O 1
ATOM 1453 N N . ARG A 1 207 ? 16.333 -4.341 -19.663 1.00 98.00 207 ARG A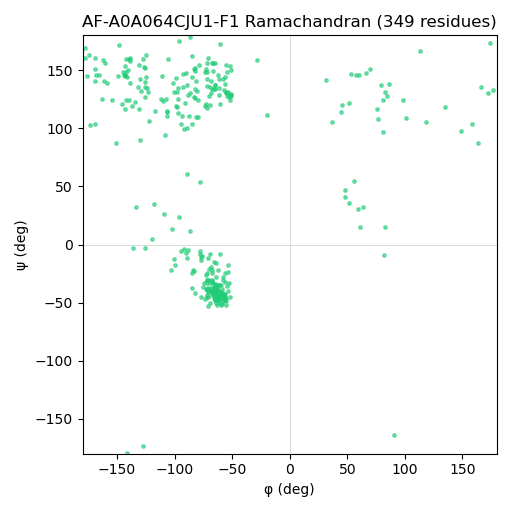 N 1
ATOM 1454 C CA . ARG A 1 207 ? 16.896 -4.516 -18.317 1.00 98.00 207 ARG A CA 1
ATOM 1455 C C . ARG A 1 207 ? 16.050 -5.429 -17.426 1.00 98.00 207 ARG A C 1
ATOM 1457 O O . ARG A 1 207 ? 14.939 -5.824 -17.773 1.00 98.00 207 ARG A O 1
ATOM 1464 N N . LYS A 1 208 ? 16.591 -5.762 -16.256 1.00 98.62 208 LYS A N 1
ATOM 1465 C CA . LYS A 1 208 ? 15.863 -6.458 -15.186 1.00 98.62 208 LYS A CA 1
ATOM 1466 C C . LYS A 1 208 ? 14.839 -5.535 -14.525 1.00 98.62 208 LYS A C 1
ATOM 1468 O O . LYS A 1 208 ? 15.009 -4.315 -14.586 1.00 98.62 208 LYS A O 1
ATOM 1473 N N . MET A 1 209 ? 13.808 -6.123 -13.908 1.00 98.62 209 MET A N 1
ATOM 1474 C CA . MET A 1 209 ? 12.758 -5.387 -13.177 1.00 98.62 209 MET A CA 1
ATOM 1475 C C . MET A 1 209 ? 13.341 -4.527 -12.053 1.00 98.62 209 MET A C 1
ATOM 1477 O O . MET A 1 209 ? 12.806 -3.471 -11.736 1.00 98.62 209 MET A O 1
ATOM 1481 N N . TYR A 1 210 ? 14.455 -4.974 -11.470 1.00 98.56 210 TYR A N 1
ATOM 1482 C CA . TYR A 1 210 ? 15.192 -4.254 -10.441 1.00 98.56 210 TYR A CA 1
ATOM 1483 C C . TYR A 1 210 ? 16.700 -4.485 -10.587 1.00 98.56 210 TYR A C 1
ATOM 1485 O O . TYR A 1 210 ? 17.117 -5.561 -11.015 1.00 98.56 210 TYR A O 1
ATOM 1493 N N . LEU A 1 211 ? 17.534 -3.505 -10.229 1.00 97.88 211 LEU A N 1
ATOM 1494 C CA . LEU A 1 211 ? 19.003 -3.647 -10.242 1.00 97.88 211 LEU A CA 1
ATOM 1495 C C . LEU A 1 211 ? 19.604 -4.064 -8.893 1.00 97.88 211 LEU A C 1
ATOM 1497 O O . LEU A 1 211 ? 20.796 -4.361 -8.830 1.00 97.88 211 LEU A O 1
ATOM 1501 N N . GLY A 1 212 ? 18.791 -4.143 -7.838 1.00 96.75 212 GLY A N 1
ATOM 1502 C CA . GLY A 1 212 ? 19.163 -4.749 -6.560 1.00 96.75 212 GLY A CA 1
ATOM 1503 C C . GLY A 1 212 ? 19.261 -3.767 -5.395 1.00 96.75 212 GLY A C 1
ATOM 1504 O O . GLY A 1 212 ? 19.311 -2.551 -5.576 1.00 96.75 212 GLY A O 1
ATOM 1505 N N . LEU A 1 213 ? 19.317 -4.332 -4.185 1.00 97.38 213 LEU A N 1
ATOM 1506 C CA . LEU A 1 213 ? 19.171 -3.615 -2.909 1.00 97.38 213 LEU A CA 1
ATOM 1507 C C . LEU A 1 213 ? 20.257 -2.562 -2.640 1.00 97.38 213 LEU A C 1
ATOM 1509 O O . LEU A 1 213 ? 20.038 -1.624 -1.886 1.00 97.38 213 LEU A O 1
ATOM 1513 N N . ASN A 1 214 ? 21.420 -2.683 -3.281 1.00 96.56 214 ASN A N 1
ATOM 1514 C CA . ASN A 1 214 ? 22.539 -1.750 -3.118 1.00 96.56 214 ASN A CA 1
ATOM 1515 C C . ASN A 1 214 ? 22.578 -0.669 -4.215 1.00 96.56 214 ASN A C 1
ATOM 1517 O O . ASN A 1 214 ? 23.643 -0.137 -4.531 1.00 96.56 214 ASN A O 1
ATOM 1521 N N . THR A 1 215 ? 21.438 -0.375 -4.843 1.00 95.19 215 THR A N 1
ATOM 1522 C CA . THR A 1 215 ? 21.321 0.601 -5.934 1.00 95.19 215 THR A CA 1
ATOM 1523 C C . THR A 1 215 ? 20.261 1.655 -5.617 1.00 95.19 215 THR A C 1
ATOM 1525 O O . THR A 1 215 ? 19.422 1.467 -4.741 1.00 95.19 215 THR A O 1
ATOM 1528 N N . GLN A 1 216 ? 20.289 2.774 -6.345 1.00 94.88 216 GLN A N 1
ATOM 1529 C CA . GLN A 1 216 ? 19.222 3.787 -6.302 1.00 94.88 216 GLN A CA 1
ATOM 1530 C C . GLN A 1 216 ? 18.085 3.481 -7.286 1.00 94.88 216 GLN A C 1
ATOM 1532 O O . GLN A 1 216 ? 17.263 4.343 -7.587 1.00 94.88 216 GLN A O 1
ATOM 1537 N N . ASP A 1 217 ? 18.090 2.276 -7.851 1.00 96.88 217 ASP A N 1
ATOM 1538 C CA . ASP A 1 217 ? 17.075 1.856 -8.793 1.00 96.88 217 ASP A CA 1
ATOM 1539 C C . ASP A 1 217 ? 15.714 1.719 -8.116 1.00 96.88 217 ASP A C 1
ATOM 1541 O O . ASP A 1 217 ? 15.645 1.491 -6.913 1.00 96.88 217 ASP A O 1
ATOM 1545 N N . ARG A 1 218 ? 14.640 1.829 -8.895 1.00 96.38 218 ARG A N 1
ATOM 1546 C CA . ARG A 1 218 ? 13.261 1.653 -8.434 1.00 96.38 218 ARG A CA 1
ATOM 1547 C C . ARG A 1 218 ? 12.553 0.648 -9.327 1.00 96.38 218 ARG A C 1
ATOM 1549 O O . ARG A 1 218 ? 12.965 0.424 -10.463 1.00 96.38 218 ARG A O 1
ATOM 1556 N N . VAL A 1 219 ? 11.475 0.067 -8.818 1.00 97.88 219 VAL A N 1
ATOM 1557 C CA . VAL A 1 219 ? 10.668 -0.900 -9.567 1.00 97.88 219 VAL A CA 1
ATOM 1558 C C . VAL A 1 219 ? 9.463 -0.198 -10.171 1.00 97.88 219 VAL A C 1
ATOM 1560 O O . VAL A 1 219 ? 8.768 0.547 -9.485 1.00 97.88 219 VAL A O 1
ATOM 1563 N N . ALA A 1 220 ? 9.225 -0.425 -11.462 1.00 97.94 220 ALA A N 1
ATOM 1564 C CA . ALA A 1 220 ? 8.023 0.060 -12.122 1.00 97.94 220 ALA A CA 1
ATOM 1565 C C . ALA A 1 220 ? 6.801 -0.742 -11.654 1.00 97.94 220 ALA A C 1
ATOM 1567 O O . ALA A 1 220 ? 6.872 -1.960 -11.512 1.00 97.94 220 ALA A O 1
ATOM 1568 N N . ILE A 1 221 ? 5.656 -0.084 -11.492 1.00 97.81 221 ILE A N 1
ATOM 1569 C CA . ILE A 1 221 ? 4.429 -0.729 -10.998 1.00 97.81 221 ILE A CA 1
ATOM 1570 C C . ILE A 1 221 ? 4.007 -1.915 -11.877 1.00 97.81 221 ILE A C 1
ATOM 1572 O O . ILE A 1 221 ? 3.759 -2.997 -11.358 1.00 97.81 221 ILE A O 1
ATOM 1576 N N . GLY A 1 222 ? 4.063 -1.777 -13.207 1.00 98.19 222 GLY A N 1
ATOM 1577 C CA . GLY A 1 222 ? 3.759 -2.889 -14.120 1.00 98.19 222 GLY A CA 1
ATOM 1578 C C . GLY A 1 222 ? 4.730 -4.077 -14.011 1.00 98.19 222 GLY A C 1
ATOM 1579 O O . GLY A 1 222 ? 4.340 -5.220 -14.249 1.00 98.19 222 GLY A O 1
ATOM 1580 N N . ASP A 1 223 ? 5.983 -3.841 -13.603 1.00 98.69 223 ASP A N 1
ATOM 1581 C CA . ASP A 1 223 ? 6.913 -4.931 -13.289 1.00 98.69 223 ASP A CA 1
ATOM 1582 C C . ASP A 1 223 ? 6.523 -5.627 -11.981 1.00 98.69 223 ASP A C 1
ATOM 1584 O O . ASP A 1 223 ? 6.601 -6.851 -11.896 1.00 98.69 223 ASP A O 1
ATOM 1588 N N . ALA A 1 224 ? 6.058 -4.873 -10.984 1.00 98.50 224 ALA A N 1
ATOM 1589 C CA . ALA A 1 224 ? 5.566 -5.425 -9.727 1.00 98.50 224 ALA A CA 1
ATOM 1590 C C . ALA A 1 224 ? 4.289 -6.266 -9.917 1.00 98.50 224 ALA A C 1
ATOM 1592 O O . ALA A 1 224 ? 4.204 -7.363 -9.364 1.00 98.50 224 ALA A O 1
ATOM 1593 N N . GLU A 1 225 ? 3.343 -5.821 -10.755 1.00 98.62 225 GLU A N 1
ATOM 1594 C CA . GLU A 1 225 ? 2.154 -6.605 -11.134 1.00 98.62 225 GLU A CA 1
ATOM 1595 C C . GLU A 1 225 ? 2.550 -7.950 -11.767 1.00 98.62 225 GLU A C 1
ATOM 1597 O O . GLU A 1 225 ? 2.068 -9.017 -11.369 1.00 98.62 225 GLU A O 1
ATOM 1602 N N . ALA A 1 226 ? 3.479 -7.916 -12.729 1.00 98.44 226 ALA A N 1
ATOM 1603 C CA . ALA A 1 226 ? 3.981 -9.117 -13.390 1.00 98.44 226 ALA A CA 1
ATOM 1604 C C . ALA A 1 226 ? 4.717 -10.051 -12.416 1.00 98.44 226 ALA A C 1
ATOM 1606 O O . ALA A 1 226 ? 4.520 -11.268 -12.463 1.00 98.44 226 ALA A O 1
ATOM 1607 N N . LEU A 1 227 ? 5.522 -9.495 -11.507 1.00 98.38 227 LEU A N 1
ATOM 1608 C CA . LEU A 1 227 ? 6.237 -10.244 -10.476 1.00 98.38 227 LEU A CA 1
ATOM 1609 C C . LEU A 1 227 ? 5.264 -10.950 -9.516 1.00 98.38 227 LEU A C 1
ATOM 1611 O O . LEU A 1 227 ? 5.406 -12.151 -9.272 1.00 98.38 227 LEU A O 1
ATOM 1615 N N . MET A 1 228 ? 4.250 -10.230 -9.016 1.00 98.56 228 MET A N 1
ATOM 1616 C CA . MET A 1 228 ? 3.199 -10.771 -8.145 1.00 98.56 228 MET A CA 1
ATOM 1617 C C . MET A 1 228 ? 2.463 -11.942 -8.805 1.00 98.56 228 MET A C 1
ATOM 1619 O O . MET A 1 228 ? 2.296 -13.007 -8.199 1.00 98.56 228 MET A O 1
ATOM 1623 N N . LYS A 1 229 ? 2.109 -11.795 -10.083 1.00 98.19 229 LYS A N 1
ATOM 1624 C CA . LYS A 1 229 ? 1.462 -12.855 -10.859 1.00 98.19 229 LYS A CA 1
ATOM 1625 C C . LYS A 1 229 ? 2.367 -14.070 -11.037 1.00 98.19 229 LYS A C 1
ATOM 1627 O O . LYS A 1 229 ? 1.947 -15.195 -10.769 1.00 98.19 229 LYS A O 1
ATOM 1632 N N . GLN A 1 230 ? 3.602 -13.849 -11.480 1.00 97.81 230 GLN A N 1
ATOM 1633 C CA . GLN A 1 230 ? 4.527 -14.914 -11.860 1.00 97.81 230 GLN A CA 1
ATOM 1634 C C . GLN A 1 230 ? 4.989 -15.760 -10.669 1.00 97.81 230 GLN A C 1
ATOM 1636 O O . GLN A 1 230 ? 5.104 -16.978 -10.802 1.00 97.81 230 GLN A O 1
ATOM 1641 N N . TYR A 1 231 ? 5.270 -15.134 -9.525 1.00 98.06 231 TYR A N 1
ATOM 1642 C CA . TYR A 1 231 ? 5.899 -15.816 -8.390 1.00 98.06 231 TYR A CA 1
ATOM 1643 C C . TYR A 1 231 ? 4.935 -16.174 -7.261 1.00 98.06 231 TYR A C 1
ATOM 1645 O O . TYR A 1 231 ? 5.227 -17.089 -6.492 1.00 98.06 231 TYR A O 1
ATOM 1653 N N . TYR A 1 232 ? 3.793 -15.490 -7.165 1.00 97.88 232 TYR A N 1
ATOM 1654 C CA . TYR A 1 232 ? 2.898 -15.609 -6.011 1.00 97.88 232 TYR A CA 1
ATOM 1655 C C . TYR A 1 232 ? 1.456 -15.963 -6.380 1.00 97.88 232 TYR A C 1
ATOM 1657 O O . TYR A 1 232 ? 0.634 -16.165 -5.489 1.00 97.88 232 TYR A O 1
ATOM 1665 N N . GLY A 1 233 ? 1.135 -16.071 -7.675 1.00 97.25 233 GLY A N 1
ATOM 1666 C CA . GLY A 1 233 ? -0.224 -16.383 -8.122 1.00 97.25 233 GLY A CA 1
ATOM 1667 C C . GLY A 1 233 ? -1.232 -15.295 -7.745 1.00 97.25 233 GLY A C 1
ATOM 1668 O O . GLY A 1 233 ? -2.389 -15.608 -7.461 1.00 97.25 233 GLY A O 1
ATOM 1669 N N . VAL A 1 234 ? -0.784 -14.038 -7.712 1.00 98.38 234 VAL A N 1
ATOM 1670 C CA . VAL A 1 234 ? -1.603 -12.861 -7.412 1.00 98.38 234 VAL A CA 1
ATOM 1671 C C . VAL A 1 234 ? -1.835 -12.081 -8.703 1.00 98.38 234 VAL A C 1
ATOM 1673 O O . VAL A 1 234 ? -0.895 -11.550 -9.287 1.00 98.38 234 VAL A O 1
ATOM 1676 N N . ASP A 1 235 ? -3.084 -12.016 -9.156 1.00 98.06 235 ASP A N 1
ATOM 1677 C CA . ASP A 1 235 ? -3.473 -11.104 -10.230 1.00 98.06 235 ASP A CA 1
ATOM 1678 C C . ASP A 1 235 ? -3.690 -9.710 -9.643 1.00 98.06 235 ASP A C 1
ATOM 1680 O O . ASP A 1 235 ? -4.237 -9.563 -8.550 1.00 98.06 235 ASP A O 1
ATOM 1684 N N . SER A 1 236 ? -3.270 -8.682 -10.372 1.00 97.81 236 SER A N 1
ATOM 1685 C CA . SER A 1 236 ? -3.412 -7.291 -9.952 1.00 97.81 236 SER A CA 1
ATOM 1686 C C . SER A 1 236 ? -3.753 -6.388 -11.130 1.00 97.81 236 SER A C 1
ATOM 1688 O O . SER A 1 236 ? -3.614 -6.779 -12.293 1.00 97.81 236 SER A O 1
ATOM 1690 N N . THR A 1 237 ? -4.306 -5.218 -10.829 1.00 96.69 237 THR A N 1
ATOM 1691 C CA . THR A 1 237 ? -4.618 -4.194 -11.825 1.00 96.69 237 THR A CA 1
ATOM 1692 C C . THR A 1 237 ? -4.424 -2.807 -11.234 1.00 96.69 237 THR A C 1
ATOM 1694 O O . THR A 1 237 ? -5.101 -2.429 -10.275 1.00 96.69 237 THR A O 1
ATOM 1697 N N . THR A 1 238 ? -3.547 -2.027 -11.855 1.00 98.00 238 THR A N 1
ATOM 1698 C CA . THR A 1 238 ? -3.335 -0.620 -11.535 1.00 98.00 238 THR A CA 1
ATOM 1699 C C . THR A 1 238 ? -4.297 0.283 -12.304 1.00 98.00 238 THR A C 1
ATOM 1701 O O . THR A 1 238 ? -4.427 0.221 -13.526 1.00 98.00 238 THR A O 1
ATOM 1704 N N . THR A 1 239 ? -4.952 1.189 -11.585 1.00 97.38 239 THR A N 1
ATOM 1705 C CA . THR A 1 239 ? -5.782 2.266 -12.130 1.00 97.38 239 THR A CA 1
ATOM 1706 C C . THR A 1 239 ? -5.315 3.604 -11.573 1.00 97.38 239 THR A C 1
ATOM 1708 O O . THR A 1 239 ? -5.032 3.710 -10.385 1.00 97.38 239 THR A O 1
ATOM 1711 N N . ARG A 1 240 ? -5.288 4.645 -12.410 1.00 97.19 240 ARG A N 1
ATOM 1712 C CA . ARG A 1 240 ? -5.100 6.039 -11.977 1.00 97.19 240 ARG A CA 1
ATOM 1713 C C . ARG A 1 240 ? -6.391 6.824 -12.174 1.00 97.19 240 ARG A C 1
ATOM 1715 O O . ARG A 1 240 ? -7.121 6.594 -13.141 1.00 97.19 240 ARG A O 1
ATOM 1722 N N . TYR A 1 241 ? -6.666 7.754 -11.270 1.00 96.06 241 TYR A N 1
ATOM 1723 C CA . TYR A 1 241 ? -7.817 8.646 -11.331 1.00 96.06 241 TYR A CA 1
ATOM 1724 C C . TYR A 1 241 ? -7.338 10.093 -11.288 1.00 96.06 241 TYR A C 1
ATOM 1726 O O . TYR A 1 241 ? -6.551 10.475 -10.435 1.00 96.06 241 TYR A O 1
ATOM 1734 N N . ASN A 1 242 ? -7.878 10.957 -12.143 1.00 93.12 242 ASN A N 1
ATOM 1735 C CA . ASN A 1 242 ? -7.506 12.372 -12.102 1.00 93.12 242 ASN A CA 1
ATOM 1736 C C . ASN A 1 242 ? -7.726 12.965 -10.698 1.00 93.12 242 ASN A C 1
ATOM 1738 O O . ASN A 1 242 ? -8.628 12.540 -9.974 1.00 93.12 242 ASN A O 1
ATOM 1742 N N . ARG A 1 243 ? -6.993 14.023 -10.333 1.00 89.56 243 ARG A N 1
ATOM 1743 C CA . ARG A 1 243 ? -7.096 14.663 -9.002 1.00 89.56 243 ARG A CA 1
ATOM 1744 C C . ARG A 1 243 ? -8.517 15.094 -8.590 1.00 89.56 243 ARG A C 1
ATOM 1746 O O . ARG A 1 243 ? -8.826 15.183 -7.405 1.00 89.56 243 ARG A O 1
ATOM 1753 N N . SER A 1 244 ? -9.421 15.318 -9.545 1.00 91.81 244 SER A N 1
ATOM 1754 C CA . SER A 1 244 ? -10.843 15.607 -9.285 1.00 91.81 244 SER A CA 1
ATOM 1755 C C . SER A 1 244 ? -11.684 14.374 -8.912 1.00 91.81 244 SER A C 1
ATOM 1757 O O . SER A 1 244 ? -12.808 14.508 -8.428 1.00 91.81 244 SER A O 1
ATOM 1759 N N . GLN A 1 245 ? -11.159 13.168 -9.115 1.00 95.38 245 GLN A N 1
ATOM 1760 C CA . GLN A 1 245 ? -11.854 11.889 -8.981 1.00 95.38 245 GLN A CA 1
ATOM 1761 C C . GLN A 1 245 ? -11.524 11.147 -7.676 1.00 95.38 245 GLN A C 1
ATOM 1763 O O . GLN A 1 245 ? -11.913 9.990 -7.529 1.00 95.38 245 GLN A O 1
ATOM 1768 N N . GLY A 1 246 ? -10.898 11.795 -6.688 1.00 95.00 246 GLY A N 1
ATOM 1769 C CA . GLY A 1 246 ? -10.496 11.143 -5.430 1.00 95.00 246 GLY A CA 1
ATOM 1770 C C . GLY A 1 246 ? -11.638 10.470 -4.665 1.00 95.00 246 GLY A C 1
ATOM 1771 O O . GLY A 1 246 ? -11.459 9.420 -4.057 1.00 95.00 246 GLY A O 1
ATOM 1772 N N . ALA A 1 247 ? -12.857 11.013 -4.749 1.00 95.19 247 ALA A N 1
ATOM 1773 C CA . ALA A 1 247 ? -14.032 10.361 -4.169 1.00 95.19 247 ALA A CA 1
ATOM 1774 C C . ALA A 1 247 ? -14.395 9.047 -4.884 1.00 95.19 247 ALA A C 1
ATOM 1776 O O . ALA A 1 247 ? -14.907 8.127 -4.252 1.00 95.19 247 ALA A O 1
ATOM 1777 N N . THR A 1 248 ? -14.170 8.961 -6.196 1.00 97.06 248 THR A N 1
ATOM 1778 C CA . THR A 1 248 ? -14.349 7.727 -6.971 1.00 97.06 248 THR A CA 1
ATOM 1779 C C . THR A 1 248 ? -13.256 6.722 -6.638 1.00 97.06 248 THR A C 1
ATOM 1781 O O . THR A 1 248 ? -13.589 5.577 -6.351 1.00 97.06 248 THR A O 1
ATOM 1784 N N . ALA A 1 249 ? -11.998 7.165 -6.580 1.00 97.88 249 ALA A N 1
ATOM 1785 C CA . ALA A 1 249 ? -10.876 6.321 -6.180 1.00 97.88 249 ALA A CA 1
ATOM 1786 C C . ALA A 1 249 ? -11.119 5.692 -4.795 1.00 97.88 249 ALA A C 1
ATOM 1788 O O . ALA A 1 249 ? -11.073 4.472 -4.650 1.00 97.88 249 ALA A O 1
ATOM 1789 N N . LEU A 1 250 ? -11.515 6.498 -3.799 1.00 98.25 250 LEU A N 1
ATOM 1790 C CA . LEU A 1 250 ? -11.825 6.003 -2.454 1.00 98.25 250 LEU A CA 1
ATOM 1791 C C . LEU A 1 250 ? -12.969 4.976 -2.447 1.00 98.25 250 LEU A C 1
ATOM 1793 O O . LEU A 1 250 ? -12.869 3.963 -1.764 1.00 98.25 250 LEU A O 1
ATOM 1797 N N . ARG A 1 251 ? -14.042 5.197 -3.222 1.00 97.62 251 ARG A N 1
ATOM 1798 C CA . ARG A 1 251 ? -15.144 4.222 -3.327 1.00 97.62 251 ARG A CA 1
ATOM 1799 C C . ARG A 1 251 ? -14.696 2.897 -3.941 1.00 97.62 251 ARG A C 1
ATOM 1801 O O . ARG A 1 251 ? -15.214 1.854 -3.552 1.00 97.62 251 ARG A O 1
ATOM 1808 N N . ASN A 1 252 ? -13.755 2.931 -4.879 1.00 97.62 252 ASN A N 1
ATOM 1809 C CA . ASN A 1 252 ? -13.223 1.719 -5.493 1.00 97.62 252 ASN A CA 1
ATOM 1810 C C . ASN A 1 252 ? -12.306 0.967 -4.519 1.00 97.62 252 ASN A C 1
ATOM 1812 O O . ASN A 1 252 ? -12.431 -0.248 -4.407 1.00 97.62 252 ASN A O 1
ATOM 1816 N N . VAL A 1 253 ? -11.502 1.676 -3.718 1.00 98.31 253 VAL A N 1
ATOM 1817 C CA . VAL A 1 253 ? -10.759 1.073 -2.595 1.00 98.31 253 VAL A CA 1
ATOM 1818 C C . VAL A 1 253 ? -11.709 0.454 -1.565 1.00 98.31 253 VAL A C 1
ATOM 1820 O O . VAL A 1 253 ? -11.499 -0.679 -1.142 1.00 98.31 253 VAL A O 1
ATOM 1823 N N . GLU A 1 254 ? -12.788 1.148 -1.186 1.00 97.38 254 GLU A N 1
ATOM 1824 C CA . GLU A 1 254 ? -13.822 0.594 -0.298 1.00 97.38 254 GLU A CA 1
ATOM 1825 C C . GLU A 1 254 ? -14.418 -0.707 -0.851 1.00 97.38 254 GLU A C 1
ATOM 1827 O O . GLU A 1 254 ? -14.589 -1.674 -0.108 1.00 97.38 254 GLU A O 1
ATOM 1832 N N . ALA A 1 255 ? -14.741 -0.734 -2.147 1.00 96.94 255 ALA A N 1
ATOM 1833 C CA . ALA A 1 255 ? -15.306 -1.906 -2.804 1.00 96.94 255 ALA A CA 1
ATOM 1834 C C . ALA A 1 255 ? -14.315 -3.080 -2.834 1.00 96.94 255 ALA A C 1
ATOM 1836 O O . ALA A 1 255 ? -14.702 -4.186 -2.457 1.00 96.94 255 ALA A O 1
ATOM 1837 N N . ALA A 1 256 ? -13.055 -2.824 -3.196 1.00 97.94 256 ALA A N 1
ATOM 1838 C CA . ALA A 1 256 ? -11.984 -3.818 -3.225 1.00 97.94 256 ALA A CA 1
ATOM 1839 C C . ALA A 1 256 ? -11.750 -4.432 -1.832 1.00 97.94 256 ALA A C 1
ATOM 1841 O O . ALA A 1 256 ? -11.873 -5.643 -1.645 1.00 97.94 256 ALA A O 1
ATOM 1842 N N . LEU A 1 257 ? -11.560 -3.594 -0.805 1.00 97.88 257 LEU A N 1
ATOM 1843 C CA . LEU A 1 257 ? -11.373 -4.052 0.578 1.00 97.88 257 LEU A CA 1
ATOM 1844 C C . LEU A 1 257 ? -12.589 -4.822 1.113 1.00 97.88 257 LEU A C 1
ATOM 1846 O O . LEU A 1 257 ? -12.443 -5.761 1.895 1.00 97.88 257 LEU A O 1
ATOM 1850 N N . LYS A 1 258 ? -13.807 -4.438 0.712 1.00 96.12 258 LYS A N 1
ATOM 1851 C CA . LYS A 1 258 ? -15.035 -5.160 1.075 1.00 96.12 258 LYS A CA 1
ATOM 1852 C C . LYS A 1 258 ? -15.128 -6.526 0.390 1.00 96.12 258 LYS A C 1
ATOM 1854 O O . LYS A 1 258 ? -15.696 -7.446 0.976 1.00 96.12 258 LYS A O 1
ATOM 1859 N N . ALA A 1 259 ? -14.608 -6.650 -0.827 1.00 95.50 259 ALA A N 1
ATOM 1860 C CA . ALA A 1 259 ? -14.543 -7.904 -1.572 1.00 95.50 259 ALA A CA 1
ATOM 1861 C C . ALA A 1 259 ? -13.403 -8.829 -1.100 1.00 95.50 259 ALA A C 1
ATOM 1863 O O . ALA A 1 259 ? -13.340 -9.978 -1.529 1.00 95.50 259 ALA A O 1
ATOM 1864 N N . GLY A 1 260 ? -12.550 -8.365 -0.180 1.00 95.44 260 GLY A N 1
ATOM 1865 C CA . GLY A 1 260 ? -11.400 -9.123 0.316 1.00 95.44 260 GLY A CA 1
ATOM 1866 C C . GLY A 1 260 ? -10.176 -9.037 -0.595 1.00 95.44 260 GLY A C 1
ATOM 1867 O O . GLY A 1 260 ? -9.255 -9.836 -0.445 1.00 95.44 260 GLY A O 1
ATOM 1868 N N . GLU A 1 261 ? -10.161 -8.085 -1.527 1.00 98.12 261 GLU A N 1
ATOM 1869 C CA . GLU A 1 261 ? -8.980 -7.769 -2.324 1.00 98.12 261 GLU A CA 1
ATOM 1870 C C . GLU A 1 261 ? -7.940 -7.049 -1.459 1.00 98.12 261 GLU A C 1
ATOM 1872 O O . GLU A 1 261 ? -8.277 -6.326 -0.513 1.00 98.12 261 GLU A O 1
ATOM 1877 N N . ALA A 1 262 ? -6.669 -7.220 -1.806 1.00 98.56 262 ALA A N 1
ATOM 1878 C CA . ALA A 1 262 ? -5.583 -6.443 -1.228 1.00 98.56 262 ALA A CA 1
ATOM 1879 C C . ALA A 1 262 ? -5.301 -5.218 -2.107 1.00 98.56 262 ALA A C 1
ATOM 1881 O O . ALA A 1 262 ? -5.465 -5.268 -3.326 1.00 98.56 262 ALA A O 1
ATOM 1882 N N . VAL A 1 263 ? -4.899 -4.108 -1.488 1.00 98.81 263 VAL A N 1
ATOM 1883 C CA . VAL A 1 263 ? -4.726 -2.822 -2.175 1.00 98.81 263 VAL A CA 1
ATOM 1884 C C . VAL A 1 263 ? -3.377 -2.209 -1.815 1.00 98.81 263 VAL A C 1
ATOM 1886 O O . VAL A 1 263 ? -3.020 -2.158 -0.637 1.00 98.81 263 VAL A O 1
ATOM 1889 N N . MET A 1 264 ? -2.663 -1.693 -2.814 1.00 98.75 264 MET A N 1
ATOM 1890 C CA . MET A 1 264 ? -1.531 -0.778 -2.637 1.00 98.75 264 MET A CA 1
ATOM 1891 C C . MET A 1 264 ? -1.713 0.493 -3.470 1.00 98.75 264 MET A C 1
ATOM 1893 O O . MET A 1 264 ? -2.482 0.495 -4.437 1.00 98.75 264 MET A O 1
ATOM 1897 N N . VAL A 1 265 ? -1.111 1.586 -3.012 1.00 98.75 265 VAL A N 1
ATOM 1898 C CA . VAL A 1 265 ? -1.237 2.910 -3.620 1.00 98.75 265 VAL A CA 1
ATOM 1899 C C . VAL A 1 265 ? 0.077 3.688 -3.589 1.00 98.75 265 VAL A C 1
ATOM 1901 O O . VAL A 1 265 ? 0.822 3.625 -2.601 1.00 98.75 265 VAL A O 1
ATOM 1904 N N . GLY A 1 266 ? 0.266 4.518 -4.614 1.00 98.19 266 GLY A N 1
ATOM 1905 C CA . GLY A 1 266 ? 1.322 5.520 -4.667 1.00 98.19 266 GLY A CA 1
ATOM 1906 C C . GLY A 1 266 ? 0.943 6.773 -3.881 1.00 98.19 266 GLY A C 1
ATOM 1907 O O . GLY A 1 266 ? -0.166 7.299 -3.993 1.00 98.19 266 GLY A O 1
ATOM 1908 N N . VAL A 1 267 ? 1.843 7.258 -3.033 1.00 98.12 267 VAL A N 1
ATOM 1909 C CA . VAL A 1 267 ? 1.627 8.409 -2.151 1.00 98.12 267 VAL A CA 1
ATOM 1910 C C . VAL A 1 267 ? 2.869 9.293 -2.086 1.00 98.12 267 VAL A C 1
ATOM 1912 O O . VAL A 1 267 ? 3.987 8.857 -2.345 1.00 98.12 267 VAL A O 1
ATOM 1915 N N . ASP A 1 268 ? 2.678 10.545 -1.682 1.00 97.31 268 ASP A N 1
ATOM 1916 C CA . ASP A 1 268 ? 3.754 11.357 -1.110 1.00 97.31 268 ASP A CA 1
ATOM 1917 C C . ASP A 1 268 ? 3.931 10.994 0.376 1.00 97.31 268 ASP A C 1
ATOM 1919 O O . ASP A 1 268 ? 3.049 11.261 1.205 1.00 97.31 268 ASP A O 1
ATOM 1923 N N . GLY A 1 269 ? 5.045 10.337 0.712 1.00 95.50 269 GLY A N 1
ATOM 1924 C CA . GLY A 1 269 ? 5.300 9.843 2.070 1.00 95.50 269 GLY A CA 1
ATOM 1925 C C . GLY A 1 269 ? 5.435 10.976 3.091 1.00 95.50 269 GLY A C 1
ATOM 1926 O O . GLY A 1 269 ? 4.838 10.936 4.173 1.00 95.50 269 GLY A O 1
ATOM 1927 N N . ASP A 1 270 ? 6.140 12.045 2.719 1.00 94.06 270 ASP A N 1
ATOM 1928 C CA . ASP A 1 270 ? 6.409 13.195 3.588 1.00 94.06 270 ASP A CA 1
ATOM 1929 C C . ASP A 1 270 ? 5.130 13.913 4.048 1.00 94.06 270 ASP A C 1
ATOM 1931 O O . ASP A 1 270 ? 5.044 14.346 5.207 1.00 94.06 270 ASP A O 1
ATOM 1935 N N . THR A 1 271 ? 4.101 13.980 3.196 1.00 95.19 271 THR A N 1
ATOM 1936 C CA . THR A 1 271 ? 2.760 14.475 3.544 1.00 95.19 271 THR A CA 1
ATOM 1937 C C . THR A 1 271 ? 2.173 13.691 4.713 1.00 95.19 271 THR A C 1
ATOM 1939 O O . THR A 1 271 ? 1.599 14.293 5.626 1.00 95.19 271 THR A O 1
ATOM 1942 N N . ILE A 1 272 ? 2.316 12.362 4.727 1.00 96.12 272 ILE A N 1
ATOM 1943 C CA . ILE A 1 272 ? 1.821 11.512 5.815 1.00 96.12 272 ILE A CA 1
ATOM 1944 C C . ILE A 1 272 ? 2.669 11.725 7.070 1.00 96.12 272 ILE A C 1
ATOM 1946 O O . ILE A 1 272 ? 2.128 12.046 8.132 1.00 96.12 272 ILE A O 1
ATOM 1950 N N . TYR A 1 273 ? 3.991 11.592 6.963 1.00 95.19 273 TYR A N 1
ATOM 1951 C CA . TYR A 1 273 ? 4.891 11.625 8.119 1.00 95.19 273 TYR A CA 1
ATOM 1952 C C . TYR A 1 273 ? 4.839 12.967 8.850 1.00 95.19 273 TYR A C 1
ATOM 1954 O O . TYR A 1 273 ? 4.712 13.022 10.079 1.00 95.19 273 TYR A O 1
ATOM 1962 N N . THR A 1 274 ? 4.861 14.065 8.093 1.00 93.12 274 THR A N 1
ATOM 1963 C CA . THR A 1 274 ? 4.780 15.421 8.642 1.00 93.12 274 THR A CA 1
ATOM 1964 C C . THR A 1 274 ? 3.442 15.651 9.332 1.00 93.12 274 THR A C 1
ATOM 1966 O O . THR A 1 274 ? 3.399 16.213 10.432 1.00 93.12 274 THR A O 1
ATOM 1969 N N . ALA A 1 275 ? 2.345 15.184 8.733 1.00 92.50 275 ALA A N 1
ATOM 1970 C CA . ALA A 1 275 ? 1.011 15.344 9.295 1.00 92.50 275 ALA A CA 1
ATOM 1971 C C . ALA A 1 275 ? 0.826 14.573 10.603 1.00 92.50 275 ALA A C 1
ATOM 1973 O O . ALA A 1 275 ? 0.275 15.111 11.562 1.00 92.50 275 ALA A O 1
ATOM 1974 N N . LEU A 1 276 ? 1.315 13.332 10.669 1.00 91.44 276 LEU A N 1
ATOM 1975 C CA . LEU A 1 276 ? 1.224 12.509 11.875 1.00 91.44 276 LEU A CA 1
ATOM 1976 C C . LEU A 1 276 ? 2.096 13.061 13.007 1.00 91.44 276 LEU A C 1
ATOM 1978 O O . LEU A 1 276 ? 1.667 13.069 14.159 1.00 91.44 276 LEU A O 1
ATOM 1982 N N . LYS A 1 277 ? 3.284 13.590 12.689 1.00 91.50 277 LYS A N 1
ATOM 1983 C CA . LYS A 1 277 ? 4.173 14.216 13.679 1.00 91.50 277 LYS A CA 1
ATOM 1984 C C . LYS A 1 277 ? 3.623 15.538 14.222 1.00 91.50 277 LYS A C 1
ATOM 1986 O O . LYS A 1 277 ? 3.775 15.825 15.406 1.00 91.50 277 LYS A O 1
ATOM 1991 N N . SER A 1 278 ? 3.020 16.356 13.361 1.00 89.94 278 SER A N 1
ATOM 1992 C CA . SER A 1 278 ? 2.481 17.676 13.728 1.00 89.94 278 SER A CA 1
ATOM 1993 C C . SER A 1 278 ? 1.024 17.643 14.200 1.00 89.94 278 SER A C 1
ATOM 1995 O O . SER A 1 278 ? 0.531 18.643 14.719 1.00 89.94 278 SER A O 1
ATOM 1997 N N . ASN A 1 279 ? 0.333 16.514 14.020 1.00 86.00 279 ASN A N 1
ATOM 1998 C CA . ASN A 1 279 ? -1.115 16.381 14.176 1.00 86.00 279 ASN A CA 1
ATOM 1999 C C . ASN A 1 279 ? -1.905 17.443 13.379 1.00 86.00 279 ASN A C 1
ATOM 2001 O O . ASN A 1 279 ? -2.943 17.940 13.822 1.00 86.00 279 ASN A O 1
ATOM 2005 N N . ALA A 1 280 ? -1.401 17.809 12.197 1.00 81.12 280 ALA A N 1
ATOM 2006 C CA . ALA A 1 280 ? -1.989 18.811 11.317 1.00 81.12 280 ALA A CA 1
ATOM 2007 C C . ALA A 1 280 ? -2.123 18.261 9.895 1.00 81.12 280 ALA A C 1
ATOM 2009 O O . ALA A 1 280 ? -1.267 17.535 9.405 1.00 81.12 280 ALA A O 1
ATOM 2010 N N . THR A 1 281 ? -3.210 18.606 9.207 1.00 81.19 281 THR A N 1
ATOM 2011 C CA . THR A 1 281 ? -3.354 18.257 7.787 1.00 81.19 281 THR A CA 1
ATOM 2012 C C . THR A 1 281 ? -2.631 19.307 6.942 1.00 81.19 281 THR A C 1
ATOM 2014 O O . THR A 1 281 ? -2.960 20.484 7.093 1.00 81.19 281 THR A O 1
ATOM 2017 N N . PRO A 1 282 ? -1.714 18.923 6.035 1.00 80.62 282 PRO A N 1
ATOM 2018 C CA . PRO A 1 282 ? -1.060 19.862 5.126 1.00 80.62 282 PRO A CA 1
ATOM 2019 C C . PRO A 1 282 ? -2.090 20.634 4.304 1.00 80.62 282 PRO A C 1
ATOM 2021 O O . PRO A 1 282 ? -3.133 20.078 3.957 1.00 80.62 282 PRO A O 1
ATOM 2024 N N . GLU A 1 283 ? -1.848 21.910 4.004 1.00 79.12 283 GLU A N 1
ATOM 2025 C CA . GLU A 1 283 ? -2.795 22.738 3.242 1.00 79.12 283 GLU A CA 1
ATOM 2026 C C . GLU A 1 283 ? -2.758 22.421 1.744 1.00 79.12 283 GLU A C 1
ATOM 2028 O O . GLU A 1 283 ? -3.812 22.202 1.138 1.00 79.12 283 GLU A O 1
ATOM 2033 N N . ALA A 1 284 ? -1.562 22.305 1.172 1.00 81.31 284 ALA A N 1
ATOM 2034 C CA . ALA A 1 284 ? -1.352 21.960 -0.229 1.00 81.31 284 ALA A CA 1
ATOM 2035 C C . ALA A 1 284 ? -1.365 20.439 -0.469 1.00 81.31 284 ALA A C 1
ATOM 2037 O O . ALA A 1 284 ? -1.245 19.643 0.464 1.00 81.31 284 ALA A O 1
ATOM 2038 N N . ILE A 1 285 ? -1.546 20.055 -1.732 1.00 80.88 285 ILE A N 1
ATOM 2039 C CA . ILE A 1 285 ? -1.284 18.699 -2.229 1.00 80.88 285 ILE A CA 1
ATOM 2040 C C . ILE A 1 285 ? 0.179 18.682 -2.680 1.00 80.88 285 ILE A C 1
ATOM 2042 O O . ILE A 1 285 ? 0.617 19.648 -3.308 1.00 80.88 285 ILE A O 1
ATOM 2046 N N . ALA A 1 286 ? 0.919 17.623 -2.355 1.00 82.19 286 ALA A N 1
ATOM 2047 C CA . ALA A 1 286 ? 2.277 17.446 -2.858 1.00 82.19 286 ALA A CA 1
ATOM 2048 C C . ALA A 1 286 ? 2.282 17.330 -4.391 1.00 82.19 286 ALA A C 1
ATOM 2050 O O . ALA A 1 286 ? 1.341 16.815 -4.999 1.00 82.19 286 ALA A O 1
ATOM 2051 N N . GLU A 1 287 ? 3.328 17.844 -5.035 1.00 81.50 287 GLU A N 1
ATOM 2052 C CA . GLU A 1 287 ? 3.367 17.900 -6.500 1.00 81.50 287 GLU A CA 1
ATOM 2053 C C . GLU A 1 287 ? 3.553 16.519 -7.139 1.00 81.50 287 GLU A C 1
ATOM 2055 O O . GLU A 1 287 ? 3.048 16.292 -8.240 1.00 81.50 287 GLU A O 1
ATOM 2060 N N . GLN A 1 288 ? 4.253 15.609 -6.456 1.00 85.25 288 GLN A N 1
ATOM 2061 C CA . GLN A 1 288 ? 4.612 14.279 -6.948 1.00 85.25 288 GLN A CA 1
ATOM 2062 C C . GLN A 1 288 ? 4.574 13.271 -5.803 1.00 85.25 288 GLN A C 1
ATOM 2064 O O . GLN A 1 288 ? 4.904 13.619 -4.674 1.00 85.25 288 GLN A O 1
ATOM 2069 N N . ALA A 1 289 ? 4.183 12.037 -6.105 1.00 90.00 289 ALA A N 1
ATOM 2070 C CA . ALA A 1 289 ? 4.374 10.913 -5.202 1.00 90.00 289 ALA A CA 1
ATOM 2071 C C . ALA A 1 289 ? 5.792 10.348 -5.314 1.00 90.00 289 ALA A C 1
ATOM 2073 O O . ALA A 1 289 ? 6.433 10.424 -6.366 1.00 90.00 289 ALA A O 1
ATOM 2074 N N . ASP A 1 290 ? 6.271 9.764 -4.222 1.00 93.25 290 ASP A N 1
ATOM 2075 C CA . ASP A 1 290 ? 7.625 9.229 -4.104 1.00 93.25 290 ASP A CA 1
ATOM 2076 C C . ASP A 1 290 ? 7.685 7.853 -3.427 1.00 93.25 290 ASP A C 1
ATOM 2078 O O . ASP A 1 290 ? 8.769 7.251 -3.361 1.00 93.25 290 ASP A O 1
ATOM 2082 N N . HIS A 1 291 ? 6.537 7.343 -2.972 1.00 97.69 291 HIS A N 1
ATOM 2083 C CA . HIS A 1 291 ? 6.435 6.187 -2.094 1.00 97.69 291 HIS A CA 1
ATOM 2084 C C . HIS A 1 291 ? 5.222 5.302 -2.407 1.00 97.69 291 HIS A C 1
ATOM 2086 O O . HIS A 1 291 ? 4.216 5.787 -2.908 1.00 97.69 291 HIS A O 1
ATOM 2092 N N . GLU A 1 292 ? 5.301 4.011 -2.077 1.00 98.62 292 GLU A N 1
ATOM 2093 C CA . GLU A 1 292 ? 4.211 3.039 -2.262 1.00 98.62 292 GLU A CA 1
ATOM 2094 C C . GLU A 1 292 ? 3.881 2.387 -0.915 1.00 98.62 292 GLU A C 1
ATOM 2096 O O . GLU A 1 292 ? 4.778 1.914 -0.211 1.00 98.62 292 GLU A O 1
ATOM 2101 N N . VAL A 1 293 ? 2.596 2.329 -0.563 1.00 98.81 293 VAL A N 1
ATOM 2102 C CA . VAL A 1 293 ? 2.113 1.729 0.692 1.00 98.81 293 VAL A CA 1
ATOM 2103 C C . VAL A 1 293 ? 0.965 0.766 0.425 1.00 98.81 293 VAL A C 1
ATOM 2105 O O . VAL A 1 293 ? 0.224 0.920 -0.542 1.00 98.81 293 VAL A O 1
ATOM 2108 N N . SER A 1 294 ? 0.758 -0.212 1.307 1.00 98.81 294 SER A N 1
ATOM 2109 C CA . SER A 1 294 ? -0.417 -1.092 1.215 1.00 98.81 294 SER A CA 1
ATOM 2110 C C . SER A 1 294 ? -1.494 -0.692 2.217 1.00 98.81 294 SER A C 1
ATOM 2112 O O . SER A 1 294 ? -1.202 -0.364 3.366 1.00 98.81 294 SER A O 1
ATOM 2114 N N . ILE A 1 295 ? -2.754 -0.722 1.792 1.00 98.88 295 ILE A N 1
ATOM 2115 C CA . ILE A 1 295 ? -3.906 -0.437 2.645 1.00 98.88 295 ILE A CA 1
ATOM 2116 C C . ILE A 1 295 ? -4.381 -1.752 3.257 1.00 98.88 295 ILE A C 1
ATOM 2118 O O . ILE A 1 295 ? -4.767 -2.672 2.540 1.00 98.88 295 ILE A O 1
ATOM 2122 N N . ILE A 1 296 ? -4.403 -1.823 4.588 1.00 98.62 296 ILE A N 1
ATOM 2123 C CA . ILE A 1 296 ? -4.915 -2.989 5.324 1.00 98.62 296 ILE A CA 1
ATOM 2124 C C . ILE A 1 296 ? -6.340 -2.781 5.834 1.00 98.62 296 ILE A C 1
ATOM 2126 O O . ILE A 1 296 ? -7.039 -3.740 6.160 1.00 98.62 296 ILE A O 1
ATOM 2130 N N . GLY A 1 297 ? -6.804 -1.533 5.899 1.00 98.12 297 GLY A N 1
ATOM 2131 C CA . GLY A 1 297 ? -8.192 -1.264 6.225 1.00 98.12 297 GLY A CA 1
ATOM 2132 C C . GLY A 1 297 ? -8.597 0.194 6.120 1.00 98.12 297 GLY A C 1
ATOM 2133 O O . GLY A 1 297 ? -7.776 1.107 6.116 1.00 98.12 297 GLY A O 1
ATOM 2134 N N . TYR A 1 298 ? -9.903 0.416 6.073 1.00 98.50 298 TYR A N 1
ATOM 2135 C CA . TYR A 1 298 ? -10.499 1.740 6.086 1.00 98.50 298 TYR A CA 1
ATOM 2136 C C . TYR A 1 298 ? -11.707 1.764 7.018 1.00 98.50 298 TYR A C 1
ATOM 2138 O O . TYR A 1 298 ? -12.705 1.070 6.816 1.00 98.50 298 TYR A O 1
ATOM 2146 N N . ASN A 1 299 ? -11.617 2.607 8.043 1.00 97.25 299 ASN A N 1
ATOM 2147 C CA . ASN A 1 299 ? -12.718 2.917 8.935 1.00 97.25 299 ASN A CA 1
ATOM 2148 C C . ASN A 1 299 ? -13.460 4.148 8.406 1.00 97.25 299 ASN A C 1
ATOM 2150 O O . ASN A 1 299 ? -13.051 5.290 8.631 1.00 97.25 299 ASN A O 1
ATOM 2154 N N . ALA A 1 300 ? -14.574 3.921 7.715 1.00 94.75 300 ALA A N 1
ATOM 2155 C CA . ALA A 1 300 ? -15.414 4.983 7.175 1.00 94.75 300 ALA A CA 1
ATOM 2156 C C . ALA A 1 300 ? -16.163 5.762 8.268 1.00 94.75 300 ALA A C 1
ATOM 2158 O O .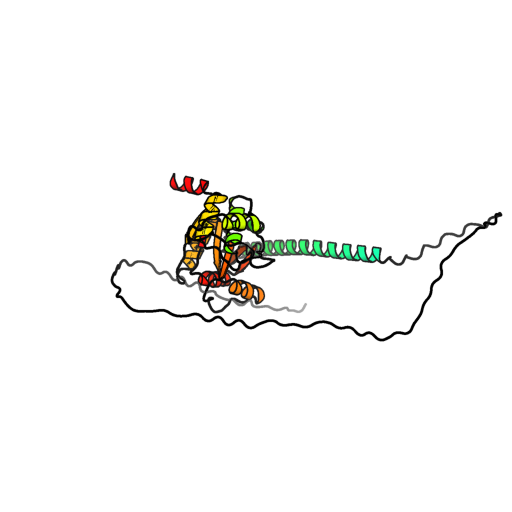 ALA A 1 300 ? -16.550 6.910 8.049 1.00 94.75 300 ALA A O 1
ATOM 2159 N N . THR A 1 301 ? -16.340 5.174 9.456 1.00 92.56 301 THR A N 1
ATOM 2160 C CA . THR A 1 301 ? -16.961 5.851 10.602 1.00 92.56 301 THR A CA 1
ATOM 2161 C C . THR A 1 301 ? -16.020 6.877 11.228 1.00 92.56 301 THR A C 1
ATOM 2163 O O . THR A 1 301 ? -16.433 8.011 11.456 1.00 92.56 301 THR A O 1
ATOM 2166 N N . THR A 1 302 ? -14.755 6.520 11.468 1.00 94.19 302 THR A N 1
ATOM 2167 C CA . THR A 1 302 ? -13.753 7.442 12.044 1.00 94.19 302 THR A CA 1
ATOM 2168 C C . THR A 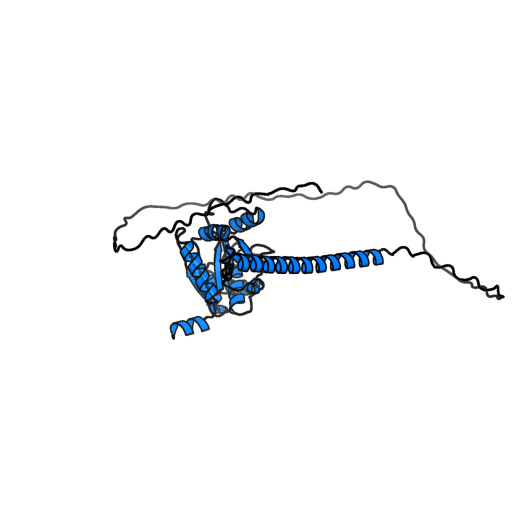1 302 ? -12.981 8.227 10.987 1.00 94.19 302 THR A C 1
ATOM 2170 O O . THR A 1 302 ? -12.240 9.146 11.325 1.00 94.19 302 THR A O 1
ATOM 2173 N N . ARG A 1 303 ? -13.174 7.898 9.704 1.00 96.12 303 ARG A N 1
ATOM 2174 C CA . ARG A 1 303 ? -12.424 8.434 8.561 1.00 96.12 303 ARG A CA 1
ATOM 2175 C C . ARG A 1 303 ? -10.918 8.223 8.730 1.00 96.12 303 ARG A C 1
ATOM 2177 O O . ARG A 1 303 ? -10.140 9.169 8.617 1.00 96.12 303 ARG A O 1
ATOM 2184 N N . THR A 1 304 ? -10.526 6.974 8.958 1.00 98.06 304 THR A N 1
ATOM 2185 C CA . THR A 1 304 ? -9.130 6.564 9.169 1.00 98.06 304 THR A CA 1
ATOM 2186 C C . THR A 1 304 ? -8.765 5.460 8.188 1.00 98.06 304 THR A C 1
ATOM 2188 O O . THR A 1 304 ? -9.475 4.459 8.111 1.00 98.06 304 THR A O 1
ATOM 2191 N N . VAL A 1 305 ? -7.676 5.643 7.449 1.00 98.62 305 VAL A N 1
ATOM 2192 C CA . VAL A 1 305 ? -7.066 4.611 6.604 1.00 98.62 305 VAL A CA 1
ATOM 2193 C C . VAL A 1 305 ? -5.932 3.977 7.400 1.00 98.62 305 VAL A C 1
ATOM 2195 O O . VAL A 1 305 ? -5.170 4.688 8.046 1.00 98.62 305 VAL A O 1
ATOM 2198 N N . TYR A 1 306 ? -5.849 2.655 7.388 1.00 98.75 306 TYR A N 1
ATOM 2199 C CA . TYR A 1 306 ? -4.789 1.892 8.031 1.00 98.75 306 TYR A CA 1
ATOM 2200 C C . TYR A 1 306 ? -3.880 1.327 6.953 1.00 98.75 306 TYR A C 1
ATOM 2202 O O . TYR A 1 306 ? -4.368 0.652 6.040 1.00 98.75 306 TYR A O 1
ATOM 2210 N N . ILE A 1 307 ? -2.584 1.605 7.058 1.00 98.88 307 ILE A N 1
ATOM 2211 C CA . ILE A 1 307 ? -1.592 1.221 6.052 1.00 98.88 307 ILE A CA 1
ATOM 2212 C C . ILE A 1 307 ? -0.441 0.431 6.667 1.00 98.88 307 ILE A C 1
ATOM 2214 O O . ILE A 1 307 ? -0.105 0.620 7.832 1.00 98.88 307 ILE A O 1
ATOM 2218 N N . ASN A 1 308 ? 0.169 -0.430 5.864 1.00 98.81 308 ASN A N 1
ATOM 2219 C CA . ASN A 1 308 ? 1.513 -0.935 6.102 1.00 98.81 308 ASN A CA 1
ATOM 2220 C C . ASN A 1 308 ? 2.474 -0.130 5.229 1.00 98.81 308 ASN A C 1
ATOM 2222 O O . ASN A 1 308 ? 2.358 -0.148 4.000 1.00 98.81 308 ASN A O 1
ATOM 2226 N N . ASP A 1 309 ? 3.414 0.552 5.873 1.00 98.56 309 ASP A N 1
ATOM 2227 C CA . ASP A 1 309 ? 4.334 1.493 5.239 1.00 98.56 309 ASP A CA 1
ATOM 2228 C C . ASP A 1 309 ? 5.790 1.085 5.490 1.00 98.56 309 ASP A C 1
ATOM 2230 O O . ASP A 1 309 ? 6.305 1.229 6.595 1.00 98.56 309 ASP A O 1
ATOM 2234 N N . SER A 1 310 ? 6.484 0.554 4.487 1.00 98.31 310 SER A N 1
ATOM 2235 C CA . SER A 1 310 ? 7.865 0.092 4.669 1.00 98.31 310 SER A CA 1
ATOM 2236 C C . SER A 1 310 ? 8.888 1.217 4.858 1.00 98.31 310 SER A C 1
ATOM 2238 O O . SER A 1 310 ? 10.027 0.922 5.198 1.00 98.31 310 SER A O 1
ATOM 2240 N N . GLY A 1 311 ? 8.522 2.479 4.623 1.00 96.69 311 GLY A N 1
ATOM 2241 C CA . GLY A 1 311 ? 9.436 3.622 4.655 1.00 96.69 311 GLY A CA 1
ATOM 2242 C C . GLY A 1 311 ? 9.819 4.087 6.062 1.00 96.69 311 GLY A C 1
ATOM 2243 O O . GLY A 1 311 ? 10.712 4.922 6.203 1.00 96.69 311 GLY A O 1
ATOM 2244 N N . VAL A 1 312 ? 9.161 3.566 7.105 1.00 95.19 312 VAL A N 1
ATOM 2245 C CA . VAL A 1 312 ? 9.397 3.954 8.504 1.00 95.19 312 VAL A CA 1
ATOM 2246 C C . VAL A 1 312 ? 9.387 2.752 9.452 1.00 95.19 312 VAL A C 1
ATOM 2248 O O . VAL A 1 312 ? 8.510 1.902 9.372 1.00 95.19 312 VAL A O 1
ATOM 2251 N N . SER A 1 313 ? 10.304 2.716 10.424 1.00 93.00 313 SER A N 1
ATOM 2252 C CA . SER A 1 313 ? 10.460 1.629 11.421 1.00 93.00 313 SER A CA 1
ATOM 2253 C C . SER A 1 313 ? 9.224 1.225 12.247 1.00 93.00 313 SER A C 1
ATOM 2255 O O . SER A 1 313 ? 9.197 0.145 12.835 1.00 93.00 313 SER A O 1
ATOM 2257 N N . ASN A 1 314 ? 8.184 2.054 12.311 1.00 91.19 314 ASN A N 1
ATOM 2258 C CA . ASN A 1 314 ? 6.910 1.765 12.979 1.00 91.19 314 ASN A CA 1
ATOM 2259 C C . ASN A 1 314 ? 5.730 1.760 11.995 1.00 91.19 314 ASN A C 1
ATOM 2261 O O . ASN A 1 314 ? 4.620 2.170 12.335 1.00 91.19 314 ASN A O 1
ATOM 2265 N N . GLY A 1 315 ? 5.998 1.299 10.775 1.00 97.12 315 GLY A N 1
ATOM 2266 C CA . GLY A 1 315 ? 5.093 1.367 9.638 1.00 97.12 315 GLY A CA 1
ATOM 2267 C C . GLY A 1 315 ? 3.947 0.359 9.610 1.00 97.12 315 GLY A C 1
ATOM 2268 O O . GLY A 1 315 ? 3.040 0.488 8.790 1.00 97.12 315 GLY A O 1
ATOM 2269 N N . ALA A 1 316 ? 3.964 -0.643 10.488 1.00 98.50 316 ALA A N 1
ATOM 2270 C CA . ALA A 1 316 ? 2.922 -1.662 10.559 1.00 98.50 316 ALA A CA 1
ATOM 2271 C C . ALA A 1 316 ? 1.594 -1.078 11.070 1.00 98.50 316 ALA A C 1
ATOM 2273 O O . ALA A 1 316 ? 1.505 -0.602 12.203 1.00 98.50 316 ALA A O 1
ATOM 2274 N N . GLY A 1 317 ? 0.539 -1.160 10.255 1.00 98.25 317 GLY A N 1
ATOM 2275 C CA . GLY A 1 317 ? -0.818 -0.753 10.626 1.00 98.25 317 GLY A CA 1
ATOM 2276 C C . GLY A 1 317 ? -0.975 0.715 11.033 1.00 98.25 317 GLY A C 1
ATOM 2277 O O . GLY A 1 317 ? -1.839 1.033 11.856 1.00 98.25 317 GLY A O 1
ATOM 2278 N N . MET A 1 318 ? -0.165 1.615 10.471 1.00 98.00 318 MET A N 1
ATOM 2279 C CA . MET A 1 318 ? -0.237 3.050 10.734 1.00 98.00 318 MET A CA 1
ATOM 2280 C C . MET A 1 318 ? -1.641 3.601 10.472 1.00 98.00 318 MET A C 1
ATOM 2282 O O . MET A 1 318 ? -2.202 3.435 9.390 1.00 98.00 318 MET A O 1
ATOM 2286 N N . ALA A 1 319 ? -2.190 4.312 11.458 1.00 97.81 319 ALA A N 1
ATOM 2287 C CA . ALA A 1 319 ? -3.483 4.976 11.356 1.00 97.81 319 ALA A CA 1
ATOM 2288 C C . ALA A 1 319 ? -3.324 6.386 10.768 1.00 97.81 319 ALA A C 1
ATOM 2290 O O . ALA A 1 319 ? -2.818 7.295 11.425 1.00 97.81 319 ALA A O 1
ATOM 2291 N N . VAL A 1 320 ? -3.812 6.587 9.546 1.00 98.06 320 VAL A N 1
ATOM 2292 C CA . VAL A 1 320 ? -3.726 7.855 8.816 1.00 98.06 320 VAL A CA 1
ATOM 2293 C C . VAL A 1 320 ? -5.115 8.495 8.711 1.00 98.06 320 VAL A C 1
ATOM 2295 O O . VAL A 1 320 ? -6.051 7.875 8.191 1.00 98.06 320 VAL A O 1
ATOM 2298 N N . PRO A 1 321 ? -5.310 9.746 9.172 1.00 97.56 321 PRO A N 1
ATOM 2299 C CA . PRO A 1 321 ? -6.559 10.462 8.943 1.00 97.56 321 PRO A CA 1
ATOM 2300 C C . PRO A 1 321 ? -6.859 10.563 7.445 1.00 97.56 321 PRO A C 1
ATOM 2302 O O . PRO A 1 321 ? -6.008 10.981 6.664 1.00 97.56 321 PRO A O 1
ATOM 2305 N N . LEU A 1 322 ? -8.090 10.259 7.028 1.00 96.88 322 LEU A N 1
ATOM 2306 C CA . LEU A 1 322 ? -8.455 10.188 5.608 1.00 96.88 322 LEU A CA 1
ATOM 2307 C C . LEU A 1 322 ? -8.121 11.474 4.842 1.00 96.88 322 LEU A C 1
ATOM 2309 O O . LEU A 1 322 ? -7.742 11.417 3.682 1.00 96.88 322 LEU A O 1
ATOM 2313 N N . LYS A 1 323 ? -8.255 12.646 5.474 1.00 95.00 323 LYS A N 1
ATOM 2314 C CA . LYS A 1 323 ? -7.907 13.921 4.828 1.00 95.00 323 LYS A CA 1
ATOM 2315 C C . LYS A 1 323 ? -6.420 14.019 4.481 1.00 95.00 323 LYS A C 1
ATOM 2317 O O . LYS A 1 323 ? -6.100 14.585 3.445 1.00 95.00 323 LYS A O 1
ATOM 2322 N N . VAL A 1 324 ? -5.548 13.486 5.336 1.00 96.69 324 VAL A N 1
ATOM 2323 C CA . VAL A 1 324 ? -4.101 13.413 5.092 1.00 96.69 324 VAL A CA 1
ATOM 2324 C C . VAL A 1 324 ? -3.837 12.413 3.974 1.00 96.69 324 VAL A C 1
ATOM 2326 O O . VAL A 1 324 ? -3.214 12.764 2.980 1.00 96.69 324 VAL A O 1
ATOM 2329 N N . PHE A 1 325 ? -4.410 11.213 4.089 1.00 97.75 325 PHE A N 1
ATOM 2330 C CA . PHE A 1 325 ? -4.230 10.150 3.104 1.00 97.75 325 PHE A CA 1
ATOM 2331 C C . PHE A 1 325 ? -4.660 10.570 1.690 1.00 97.75 325 PHE A C 1
ATOM 2333 O O . PHE A 1 325 ? -3.893 10.424 0.751 1.00 97.75 325 PHE A O 1
ATOM 2340 N N . ILE A 1 326 ? -5.846 11.172 1.532 1.00 96.44 326 ILE A N 1
ATOM 2341 C CA . ILE A 1 326 ? -6.329 11.656 0.227 1.00 96.44 326 ILE A CA 1
ATOM 2342 C C . ILE A 1 326 ? -5.382 12.701 -0.376 1.00 96.44 326 ILE A C 1
ATOM 2344 O O . ILE A 1 326 ? -5.233 12.732 -1.591 1.00 96.44 326 ILE A O 1
ATOM 2348 N N . LYS A 1 327 ? -4.746 13.557 0.435 1.00 95.31 327 LYS A N 1
ATOM 2349 C CA . LYS A 1 327 ? -3.780 14.542 -0.076 1.00 95.31 327 LYS A CA 1
ATOM 2350 C C . LYS A 1 327 ? -2.478 13.891 -0.525 1.00 95.31 327 LYS A C 1
ATOM 2352 O O . LYS A 1 327 ? -1.999 14.235 -1.596 1.00 95.31 327 LYS A O 1
ATOM 2357 N N . ALA A 1 328 ? -1.957 12.950 0.257 1.00 97.06 328 ALA A N 1
ATOM 2358 C CA . ALA A 1 328 ? -0.755 12.201 -0.095 1.00 97.06 328 ALA A CA 1
ATOM 2359 C C . ALA A 1 328 ? -0.966 11.371 -1.373 1.00 97.06 328 ALA A C 1
ATOM 2361 O O . ALA A 1 328 ? -0.147 11.398 -2.279 1.00 97.06 328 ALA A O 1
ATOM 2362 N N . TRP A 1 329 ? -2.114 10.704 -1.482 1.00 98.00 329 TRP A N 1
ATOM 2363 C CA . TRP A 1 329 ? -2.491 9.868 -2.623 1.00 98.00 329 TRP A CA 1
ATOM 2364 C C . TRP A 1 329 ? -2.826 10.669 -3.891 1.00 98.00 329 TRP A C 1
ATOM 2366 O O . TRP A 1 329 ? -2.581 10.228 -5.010 1.00 98.00 329 TRP A O 1
ATOM 2376 N N . ALA A 1 330 ? -3.352 11.891 -3.742 1.00 96.88 330 ALA A N 1
ATOM 2377 C CA . ALA A 1 330 ? -3.590 12.792 -4.872 1.00 96.88 330 ALA A CA 1
ATOM 2378 C C . ALA A 1 330 ? -2.295 13.253 -5.565 1.00 96.88 330 ALA A C 1
ATOM 2380 O O . ALA A 1 330 ? -2.368 13.802 -6.667 1.00 96.88 330 ALA A O 1
ATOM 2381 N N . ALA A 1 331 ? -1.132 13.070 -4.931 1.00 95.19 331 ALA A N 1
ATOM 2382 C CA . ALA A 1 331 ? 0.161 13.370 -5.532 1.00 95.19 331 ALA A CA 1
ATOM 2383 C C . ALA A 1 331 ? 0.492 12.424 -6.703 1.00 95.19 331 ALA A C 1
ATOM 2385 O O . ALA A 1 331 ? 1.205 12.843 -7.612 1.00 95.19 331 ALA A O 1
ATOM 2386 N N . ASP A 1 332 ? -0.096 11.218 -6.728 1.00 94.69 332 ASP A N 1
ATOM 2387 C CA . ASP A 1 332 ? 0.093 10.213 -7.787 1.00 94.69 332 ASP A CA 1
ATOM 2388 C C . ASP A 1 332 ? -1.130 10.011 -8.695 1.00 94.69 332 ASP A C 1
ATOM 2390 O O . ASP A 1 332 ? -1.382 8.918 -9.200 1.00 94.69 332 ASP A O 1
ATOM 2394 N N . ASP A 1 333 ? -1.985 11.032 -8.826 1.00 96.62 333 ASP A N 1
ATOM 2395 C CA . ASP A 1 333 ? -3.273 10.902 -9.524 1.00 96.62 333 ASP A CA 1
ATOM 2396 C C . ASP A 1 333 ? -4.043 9.648 -9.055 1.00 96.62 333 ASP A C 1
ATOM 2398 O O . ASP A 1 333 ? -4.529 8.829 -9.842 1.00 96.62 333 ASP A O 1
ATOM 2402 N N . PHE A 1 334 ? -4.099 9.475 -7.731 1.00 97.81 334 PHE A N 1
ATOM 2403 C CA . PHE A 1 334 ? -4.768 8.364 -7.064 1.00 97.81 334 PHE A CA 1
ATOM 2404 C C . PHE A 1 334 ? -4.417 6.985 -7.643 1.00 97.81 334 P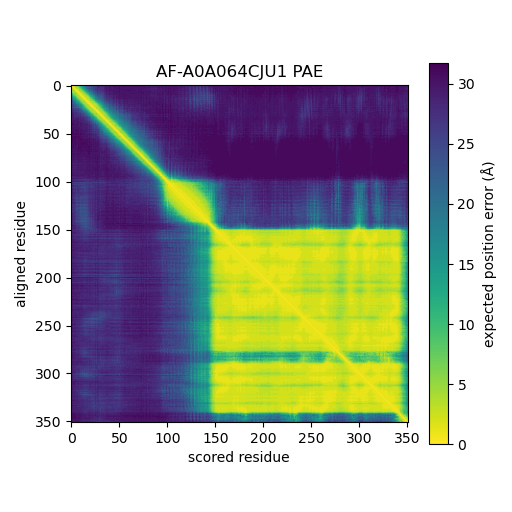HE A C 1
ATOM 2406 O O . PHE A 1 334 ? -5.304 6.139 -7.808 1.00 97.81 334 PHE A O 1
ATOM 2413 N N . GLU A 1 335 ? -3.148 6.747 -7.979 1.00 98.12 335 GLU A N 1
ATOM 2414 C CA . GLU A 1 335 ? -2.696 5.429 -8.406 1.00 98.12 335 GLU A CA 1
ATOM 2415 C C . GLU A 1 335 ? -3.111 4.358 -7.393 1.00 98.12 335 GLU A C 1
ATOM 2417 O O . GLU A 1 335 ? -2.862 4.460 -6.194 1.00 98.12 335 GLU A O 1
ATOM 2422 N N . THR A 1 336 ? -3.827 3.350 -7.878 1.00 98.44 336 THR A N 1
ATOM 2423 C CA . THR A 1 336 ? -4.380 2.268 -7.072 1.00 98.44 336 THR A CA 1
ATOM 2424 C C . THR A 1 336 ? -4.108 0.956 -7.756 1.00 98.44 336 THR A C 1
ATOM 2426 O O . THR A 1 336 ? -4.600 0.747 -8.863 1.00 98.44 336 THR A O 1
ATOM 2429 N N . THR A 1 337 ? -3.433 0.044 -7.077 1.00 98.69 337 THR A N 1
ATOM 2430 C CA . THR A 1 337 ? -3.333 -1.344 -7.512 1.00 98.69 337 THR A CA 1
ATOM 2431 C C . THR A 1 337 ? -4.200 -2.209 -6.611 1.00 98.69 337 THR A C 1
ATOM 2433 O O . THR A 1 337 ? -3.944 -2.312 -5.411 1.00 98.69 337 THR A O 1
ATOM 2436 N N . SER A 1 338 ? -5.244 -2.816 -7.177 1.00 98.25 338 SER A N 1
ATOM 2437 C CA . SER A 1 338 ? -6.054 -3.832 -6.497 1.00 98.25 338 SER A CA 1
ATOM 2438 C C . SER A 1 338 ? -5.606 -5.228 -6.918 1.00 98.25 338 SER A C 1
ATOM 2440 O O . SER A 1 338 ? -5.211 -5.435 -8.067 1.00 98.25 338 SER A O 1
ATOM 2442 N N . ALA A 1 339 ? -5.629 -6.179 -5.988 1.00 98.38 339 ALA A N 1
ATOM 2443 C CA . ALA A 1 339 ? -5.052 -7.499 -6.183 1.00 98.38 339 ALA A CA 1
ATOM 2444 C C . ALA A 1 339 ? -5.892 -8.620 -5.560 1.00 98.38 339 ALA A C 1
ATOM 2446 O O . ALA A 1 339 ? -6.453 -8.485 -4.470 1.00 98.38 339 ALA A O 1
ATOM 2447 N N . VAL A 1 340 ? -5.913 -9.765 -6.240 1.00 98.12 340 VAL A N 1
ATOM 2448 C CA . VAL A 1 340 ? -6.631 -10.987 -5.855 1.00 98.12 340 VAL A CA 1
ATOM 2449 C C . VAL A 1 340 ? -5.781 -12.225 -6.123 1.00 98.12 340 VAL A C 1
ATOM 2451 O O . VAL A 1 340 ? -4.858 -12.210 -6.934 1.00 98.12 340 VAL A O 1
ATOM 2454 N N . LEU A 1 341 ? -6.105 -13.346 -5.477 1.00 95.88 341 LEU A N 1
ATOM 2455 C CA . LEU A 1 341 ? -5.535 -14.636 -5.871 1.00 95.88 341 LEU A CA 1
ATOM 2456 C C . LEU A 1 341 ? -6.033 -15.017 -7.273 1.00 95.88 341 LEU A C 1
ATOM 2458 O O . LEU A 1 341 ? -7.237 -14.999 -7.520 1.00 95.88 341 LEU A O 1
ATOM 2462 N N . ALA A 1 342 ? -5.142 -15.465 -8.158 1.00 85.06 342 ALA A N 1
ATOM 2463 C CA . ALA A 1 342 ? -5.469 -15.780 -9.556 1.00 85.06 342 ALA A CA 1
ATOM 2464 C C . ALA A 1 342 ? -6.574 -16.847 -9.725 1.00 85.06 342 ALA A C 1
ATOM 2466 O O . ALA A 1 342 ? -7.345 -16.858 -10.691 1.00 85.06 342 ALA A O 1
ATOM 2467 N N . GLN A 1 343 ? -6.693 -17.746 -8.743 1.00 73.69 343 GLN A N 1
ATOM 2468 C CA . GLN A 1 343 ? -7.762 -18.747 -8.689 1.00 73.69 343 GLN A CA 1
ATOM 2469 C C . GLN A 1 343 ? -9.146 -18.115 -8.449 1.00 73.69 343 GLN A C 1
ATOM 2471 O O . GLN A 1 343 ? -10.143 -18.618 -8.962 1.00 73.69 343 GLN A O 1
ATOM 2476 N N . ALA A 1 344 ? -9.214 -16.996 -7.722 1.00 63.81 344 ALA A N 1
ATOM 2477 C CA . ALA A 1 344 ? -10.446 -16.240 -7.506 1.00 63.81 344 ALA A CA 1
ATOM 2478 C C . ALA A 1 344 ? -10.850 -15.435 -8.756 1.00 63.81 344 ALA A C 1
ATOM 2480 O O . ALA A 1 344 ? -12.034 -15.395 -9.091 1.00 63.81 344 ALA A O 1
ATOM 2481 N N . SER A 1 345 ? -9.884 -14.887 -9.505 1.00 59.69 345 SER A N 1
ATOM 2482 C CA . SER A 1 345 ? -10.121 -14.171 -10.773 1.00 59.69 345 SER A CA 1
ATOM 2483 C C . SER A 1 345 ? -10.809 -15.056 -11.817 1.00 59.69 345 SER A C 1
ATOM 2485 O O . SER A 1 345 ? -11.723 -14.630 -12.520 1.00 59.69 345 SER A O 1
ATOM 2487 N N . SER A 1 346 ? -10.389 -16.322 -11.895 1.00 58.91 346 SER A N 1
ATOM 2488 C CA . SER A 1 346 ? -10.913 -17.290 -12.866 1.00 58.91 346 SER A CA 1
ATOM 2489 C C . SER A 1 346 ? -12.357 -17.714 -12.565 1.00 58.91 346 SER A C 1
ATOM 2491 O O . SER A 1 346 ? -13.120 -18.000 -13.485 1.00 58.91 346 SER A O 1
ATOM 2493 N N . ALA A 1 347 ? -12.756 -17.722 -11.288 1.00 55.00 347 ALA A N 1
ATOM 2494 C CA . ALA A 1 347 ? -14.118 -18.055 -10.873 1.00 55.00 347 ALA A CA 1
ATOM 2495 C C . ALA A 1 347 ? -15.121 -16.925 -11.167 1.00 55.00 347 ALA A C 1
ATOM 2497 O O . ALA A 1 347 ? -16.270 -17.206 -11.494 1.00 55.00 347 ALA A O 1
ATOM 2498 N N . ALA A 1 348 ? -14.688 -15.661 -11.098 1.00 51.66 348 ALA A N 1
ATOM 2499 C CA . ALA A 1 348 ? -15.535 -14.502 -11.388 1.00 51.66 348 ALA A CA 1
ATOM 2500 C C . ALA A 1 348 ? -15.852 -14.328 -12.886 1.00 51.66 348 ALA A C 1
ATOM 2502 O O . ALA A 1 348 ? -16.880 -13.759 -13.225 1.00 51.66 348 ALA A O 1
ATOM 2503 N N . ILE A 1 349 ? -14.986 -14.820 -13.780 1.00 49.06 349 ILE A N 1
ATOM 2504 C CA . ILE A 1 349 ? -15.195 -14.777 -15.242 1.00 49.06 349 ILE A CA 1
ATOM 2505 C C . ILE A 1 349 ? -16.073 -15.948 -15.722 1.00 49.06 349 ILE A C 1
ATOM 2507 O O . ILE A 1 349 ? -16.681 -15.880 -16.787 1.00 49.06 349 ILE A O 1
ATOM 2511 N N . ALA A 1 350 ? -16.133 -17.035 -14.948 1.00 46.97 350 ALA A N 1
ATOM 2512 C CA . ALA A 1 350 ? -16.922 -18.224 -15.265 1.00 46.97 350 ALA A CA 1
ATOM 2513 C C . ALA A 1 350 ? -18.380 -18.170 -14.755 1.00 46.97 350 ALA A C 1
ATOM 2515 O O . ALA A 1 350 ? -19.141 -19.098 -15.036 1.00 46.97 350 ALA A O 1
ATOM 2516 N N . ALA A 1 351 ? -18.749 -17.128 -14.003 1.00 44.91 351 ALA A N 1
ATOM 2517 C CA . ALA A 1 351 ? -20.083 -16.898 -13.439 1.00 44.91 351 ALA A CA 1
ATOM 2518 C C . ALA A 1 351 ? -20.835 -15.803 -14.210 1.00 44.91 351 ALA A C 1
ATOM 2520 O O . ALA A 1 351 ? -22.076 -15.931 -14.324 1.00 44.91 351 ALA A O 1
#

InterPro domains:
  IPR039564 Peptidase C39-like [PF13529] (172-332)

Solvent-accessible surface area (backbone atoms only — not comparable to full-atom values): 21594 Å² total; per-residue (Å²): 141,83,85,89,84,88,88,81,88,82,85,86,81,86,81,84,83,82,86,82,87,84,83,85,87,85,81,89,84,91,82,84,88,81,86,86,79,89,84,83,89,78,89,87,80,90,80,91,82,87,82,84,89,85,89,82,84,88,85,87,88,87,87,80,86,86,89,82,90,79,91,84,88,80,90,87,85,88,82,87,82,90,79,87,84,86,89,82,81,90,74,83,82,72,82,77,74,83,76,78,78,48,74,66,58,50,49,52,50,52,53,51,50,53,53,48,52,53,51,49,49,55,54,46,52,55,46,51,54,50,50,51,53,49,49,52,50,47,51,23,62,76,68,72,41,79,75,75,76,81,45,69,30,54,44,73,79,44,30,74,33,54,60,65,62,90,45,51,39,41,52,56,48,20,47,25,23,37,44,10,65,72,70,76,55,51,61,51,72,66,58,55,43,53,51,31,44,72,33,72,14,79,79,49,76,92,39,47,30,29,84,41,70,94,39,89,47,62,56,52,68,68,30,49,41,51,47,37,34,74,77,66,46,27,41,58,51,77,46,71,35,60,70,90,36,54,72,57,49,51,52,50,51,50,50,37,24,63,72,70,33,33,34,32,34,34,19,21,54,64,55,45,55,52,21,68,75,66,75,43,71,71,90,69,64,54,88,53,43,81,36,31,30,18,52,32,27,37,31,68,69,80,40,32,37,24,26,27,33,26,91,40,94,75,19,52,47,38,80,36,51,40,75,38,48,55,33,16,22,43,16,38,29,40,29,35,34,43,31,43,48,43,74,58,60,57,54,65,75,74,105

Nearest PDB structures (foldseek):
  2bu3-assembly2_B  TM=6.654E-01  e=3.384E-05  Anabaena sp.
  6zq3-assembly1_A  TM=5.742E-01  e=2.479E-05  Tethya aurantium
  5xda-assembly1_E  TM=5.409E-01  e=9.187E-04  Caenorhabditis elegans
  5xda-assembly1_B  TM=5.252E-01  e=6.322E-04  Caenorhabditis elegans
  3ois-assembly1_A  TM=5.690E-01  e=3.193E-03  Xylella fastidiosa

Organism: NCBI:txid1440774

Foldseek 3Di:
DDDDDDDDDDDDDDDDDDDDDDDDDDDDDDDDDDDDDDDDDDDDDDDDDDDDDDDDDDDDDDDDDDDDDDDDDDDDDDDDDDDDDDDDDDDDDDPDDDDDDDPVSVVVVVVVVVVVVVVVVVVVVVVVVVVVVVVVVVVCVVVVNDPPDWDKFFALVLLVQAAAAQALEQLQSQLQSQLCLAVVHGDDPQRSQVLQQVAQAPVDNVHGQFVGRPDNTYGDNSSSQVSCCPPRQKHKDKDFAALVCLVVLVVVVRVLRNVSWKKKAFFAVCLQVVCVVVVHHDPAQDQATRHMWIWRMAGPPQQWTFIQGNNDPSRRRDTTRNSSVSSGRNRHNNIMMIMHRNVVVVVVVVD

Sequence (351 aa):
MAAARVVGQLGTLAFGVGVGFLIAMGCGGAVASASPGGTGHSAAGSANSSHPASPGRSHVTVLNTPKTAAAQQTSSISTVPTSASMTLATAKSTPAAPHLPTPVEVQNTVEGAVQNARRDLVALEQRVETEVKRDVAGLSRALGVTPAKPKFYGNLDNAKYWAEQNAQNCVLMASASVVGQLTGTMPTEQQIADQATSTQSVVNPSRKMYLGLNTQDRVAIGDAEALMKQYYGVDSTTTRYNRSQGATALRNVEAALKAGEAVMVGVDGDTIYTALKSNATPEAIAEQADHEVSIIGYNATTRTVYINDSGVSNGAGMAVPLKVFIKAWAADDFETTSAVLAQASSAAIAA

Radius of gyration: 35.26 Å; Cα contacts (8 Å, |Δi|>4): 446; chains: 1; bounding box: 91×56×115 Å

Mean predicted aligned error: 18.53 Å